Protein AF-A0A178VT87-F1 (afdb_monomer)

Solvent-accessible surface area (backbone atoms only — not comparable to full-atom values): 13996 Å² total; per-residue (Å²): 110,65,73,60,55,55,50,54,49,68,74,34,97,71,54,80,65,74,46,72,31,62,61,65,60,24,58,70,44,30,44,72,73,51,44,78,83,62,68,90,68,46,56,81,73,46,48,61,56,28,54,49,47,45,50,48,19,62,75,73,72,41,52,55,43,63,39,37,59,60,51,66,71,40,84,61,30,71,75,59,27,34,76,51,21,74,50,64,26,72,70,38,48,50,52,56,47,53,56,51,51,52,49,38,65,70,49,95,47,75,77,53,75,25,71,91,72,46,78,74,90,74,71,73,63,70,86,43,93,89,48,75,48,74,65,59,51,55,47,64,70,43,64,83,80,69,61,97,69,83,76,62,82,72,58,61,67,55,64,66,70,73,71,72,77,80,84,80,90,83,84,83,88,81,90,78,90,79,91,83,88,85,89,84,82,90,83,88,88,84,86,90,86,89,89,89,85,83,86,84,83,84,80,83,86,81,88,83,86,79,136

Sequence (211 aa):
MRKIGEHLLSLSDKTRVIFLTPPPMNEKQIEIVFGDAIKGRSNELCRPYAEELLNLCREINVKGIDIWTAIQQQDDWLNSCFTDGIHFTAKASEIVVKEILKVLRGADWKPSLYWKSLPVEFPFDFDAPNSISLHDLELTRNNHFESPHLVSLCEQELTRNEQLEPPHPVSLCDHELTRNEQLEPPHPVSLCDHELTQNEQLEPPQPTARL

Organism: Arabidopsis thaliana (NCBI:txid3702)

Structure (mmCIF, N/CA/C/O backbone):
data_AF-A0A178VT87-F1
#
_entry.id   AF-A0A178VT87-F1
#
loop_
_atom_site.group_PDB
_atom_site.id
_atom_site.type_symbol
_atom_site.label_atom_id
_atom_site.label_alt_id
_atom_site.label_comp_id
_atom_site.label_asym_id
_atom_site.label_entity_id
_atom_site.label_seq_id
_atom_site.pdbx_PDB_ins_code
_atom_site.Cartn_x
_atom_site.Cartn_y
_atom_site.Cartn_z
_atom_site.occupancy
_atom_site.B_iso_or_equiv
_atom_site.auth_seq_id
_atom_site.auth_comp_id
_atom_site.auth_asym_id
_atom_site.auth_atom_id
_atom_site.pdbx_PDB_model_num
ATOM 1 N N . MET A 1 1 ? -11.024 -1.094 -10.216 1.00 95.94 1 MET A N 1
ATOM 2 C CA . MET A 1 1 ? -9.563 -1.245 -10.404 1.00 95.94 1 MET A CA 1
ATOM 3 C C . MET A 1 1 ? -9.159 -1.911 -11.722 1.00 95.94 1 MET A C 1
ATOM 5 O O . MET A 1 1 ? -8.213 -1.421 -12.320 1.00 95.94 1 MET A O 1
ATOM 9 N N . ARG A 1 2 ? -9.878 -2.927 -12.240 1.00 98.00 2 ARG A N 1
ATOM 10 C CA . ARG A 1 2 ? -9.521 -3.628 -13.499 1.00 98.00 2 ARG A CA 1
ATOM 11 C C . ARG A 1 2 ? -9.184 -2.698 -14.670 1.00 98.00 2 ARG A C 1
ATOM 13 O O . ARG A 1 2 ? -8.065 -2.736 -15.159 1.00 98.00 2 ARG A O 1
ATOM 20 N N . LYS A 1 3 ? -10.115 -1.806 -15.035 1.00 98.44 3 LYS A N 1
ATOM 21 C CA . LYS A 1 3 ? -9.931 -0.841 -16.136 1.00 98.44 3 LYS A CA 1
ATOM 22 C C . LYS A 1 3 ? -8.649 -0.009 -15.996 1.00 98.44 3 LYS A C 1
ATOM 24 O O . LYS A 1 3 ? -7.985 0.242 -16.988 1.00 98.44 3 LYS A O 1
ATOM 29 N N . ILE A 1 4 ? -8.300 0.399 -14.772 1.00 98.38 4 ILE A N 1
ATOM 30 C CA . ILE A 1 4 ? -7.078 1.167 -14.491 1.00 98.38 4 ILE A CA 1
ATOM 31 C C . ILE A 1 4 ? -5.847 0.280 -14.703 1.00 98.38 4 ILE A C 1
ATOM 33 O O . ILE A 1 4 ? -4.926 0.681 -15.404 1.00 98.38 4 ILE A O 1
ATOM 37 N N . GLY A 1 5 ? -5.844 -0.931 -14.135 1.00 97.88 5 GLY A N 1
ATOM 38 C CA . GLY A 1 5 ? -4.731 -1.874 -14.273 1.00 97.88 5 GLY A CA 1
ATOM 39 C C . GLY A 1 5 ? -4.460 -2.248 -15.728 1.00 97.88 5 GLY A C 1
ATOM 40 O O . GLY A 1 5 ? -3.337 -2.108 -16.196 1.00 97.88 5 GLY A O 1
ATOM 41 N N . GLU A 1 6 ? -5.497 -2.647 -16.463 1.00 97.62 6 GLU A N 1
ATOM 42 C CA . GLU A 1 6 ? -5.396 -3.006 -17.883 1.00 97.62 6 GLU A CA 1
ATOM 43 C C . GLU A 1 6 ? -4.967 -1.817 -18.746 1.00 97.62 6 GLU A C 1
ATOM 45 O O . GLU A 1 6 ? -4.120 -1.973 -19.624 1.00 97.62 6 GLU A O 1
ATOM 50 N N . HIS A 1 7 ? -5.484 -0.615 -18.468 1.00 98.44 7 HIS A N 1
ATOM 51 C CA . HIS A 1 7 ? -5.051 0.584 -19.176 1.00 98.44 7 HIS A CA 1
ATOM 52 C C . HIS A 1 7 ? -3.558 0.860 -18.960 1.00 98.44 7 HIS A C 1
ATOM 54 O O . HIS A 1 7 ? -2.837 1.023 -19.940 1.00 98.44 7 HIS A O 1
ATOM 60 N N . LEU A 1 8 ? -3.068 0.841 -17.715 1.00 98.12 8 LEU A N 1
ATOM 61 C CA . LEU A 1 8 ? -1.647 1.055 -17.418 1.00 98.12 8 LEU A CA 1
ATOM 62 C C . LEU A 1 8 ? -0.755 -0.001 -18.084 1.00 98.12 8 LEU A C 1
ATOM 64 O O . LEU A 1 8 ? 0.267 0.343 -18.677 1.00 98.12 8 LEU A O 1
ATOM 68 N N . LEU A 1 9 ? -1.159 -1.273 -18.042 1.00 96.06 9 LEU A N 1
ATOM 69 C CA . LEU A 1 9 ? -0.446 -2.359 -18.720 1.00 96.06 9 LEU A CA 1
ATOM 70 C C . LEU A 1 9 ? -0.424 -2.187 -20.246 1.00 96.06 9 LEU A C 1
ATOM 72 O O . LEU A 1 9 ? 0.545 -2.582 -20.886 1.00 96.06 9 LEU A O 1
ATOM 76 N N . SER A 1 10 ? -1.457 -1.574 -20.832 1.00 97.12 10 SER A N 1
ATOM 77 C CA . SER A 1 10 ? -1.522 -1.326 -22.277 1.00 97.12 10 SER A CA 1
ATOM 78 C C . SER A 1 10 ? -0.577 -0.222 -22.765 1.00 97.12 10 SER A C 1
ATOM 80 O O . SER A 1 10 ? -0.304 -0.152 -23.961 1.00 97.12 10 SER A O 1
ATOM 82 N N . LEU A 1 11 ? -0.059 0.627 -21.866 1.00 97.75 11 LEU A N 1
ATOM 83 C CA . LEU A 1 11 ? 0.794 1.759 -22.249 1.00 97.75 11 LEU A CA 1
ATOM 84 C C . LEU A 1 11 ? 2.163 1.315 -22.787 1.00 97.75 11 LEU A C 1
ATOM 86 O O . LEU A 1 11 ? 2.723 1.985 -23.649 1.00 97.75 11 LEU A O 1
ATOM 90 N N . SER A 1 12 ? 2.721 0.215 -22.268 1.00 96.06 12 SER A N 1
ATOM 91 C CA . SER A 1 12 ? 3.987 -0.368 -22.730 1.00 96.06 12 SER A CA 1
ATOM 92 C C . SER A 1 12 ? 4.205 -1.756 -22.123 1.00 96.06 12 SER A C 1
ATOM 94 O O . SER A 1 12 ? 3.880 -2.003 -20.964 1.00 96.06 12 SER A O 1
ATOM 96 N N . ASP A 1 13 ? 4.882 -2.625 -22.874 1.00 92.31 13 ASP A N 1
ATOM 97 C CA . ASP A 1 13 ? 5.434 -3.907 -22.419 1.00 92.31 13 ASP A CA 1
ATOM 98 C C . ASP A 1 13 ? 6.441 -3.782 -21.258 1.00 92.31 13 ASP A C 1
ATOM 100 O O . ASP A 1 13 ? 6.741 -4.771 -20.582 1.00 92.31 13 ASP A O 1
ATOM 104 N N . LYS A 1 14 ? 6.967 -2.578 -20.996 1.00 94.00 14 LYS A N 1
ATOM 105 C CA . LYS A 1 14 ? 7.877 -2.259 -19.885 1.00 94.00 14 LYS A CA 1
ATOM 106 C C . LYS A 1 14 ? 7.180 -1.638 -18.676 1.00 94.00 14 LYS A C 1
ATOM 108 O O . LYS A 1 14 ? 7.796 -1.575 -17.613 1.00 94.00 14 LYS A O 1
ATOM 113 N N . THR A 1 15 ? 5.911 -1.244 -18.788 1.00 95.31 15 THR A N 1
ATOM 114 C CA . THR A 1 15 ? 5.147 -0.745 -17.641 1.00 95.31 15 THR A CA 1
ATOM 115 C C . THR A 1 15 ? 4.960 -1.864 -16.618 1.00 95.31 15 THR A C 1
ATOM 117 O O . THR A 1 15 ? 4.666 -3.012 -16.964 1.00 95.31 15 THR A O 1
ATOM 120 N N . ARG A 1 16 ? 5.165 -1.548 -15.338 1.00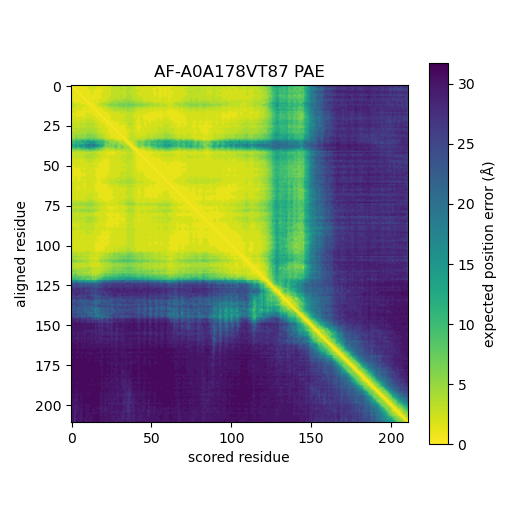 95.88 16 ARG A N 1
ATOM 121 C CA . ARG A 1 16 ? 4.952 -2.464 -14.212 1.00 95.88 16 ARG A CA 1
ATOM 122 C C . ARG A 1 16 ? 3.884 -1.875 -13.310 1.00 95.88 16 ARG A C 1
ATOM 124 O O . ARG A 1 16 ? 3.976 -0.714 -12.928 1.00 95.88 16 ARG A O 1
ATOM 131 N N . VAL A 1 17 ? 2.875 -2.674 -12.984 1.00 97.00 17 VAL A N 1
ATOM 132 C CA . VAL A 1 17 ? 1.777 -2.269 -12.104 1.00 97.00 17 VAL A CA 1
ATOM 133 C C . VAL A 1 17 ? 1.883 -3.050 -10.802 1.00 97.00 17 VAL A C 1
ATOM 135 O O . VAL A 1 17 ? 1.996 -4.279 -10.807 1.00 97.00 17 VAL A O 1
ATOM 138 N N . ILE A 1 18 ? 1.844 -2.314 -9.694 1.00 98.19 18 ILE A N 1
ATOM 139 C CA . ILE A 1 18 ? 1.724 -2.847 -8.341 1.00 98.19 18 ILE A CA 1
ATOM 140 C C . ILE A 1 18 ? 0.479 -2.212 -7.732 1.00 98.19 18 ILE A C 1
ATOM 142 O O . ILE A 1 18 ? 0.362 -0.988 -7.716 1.00 98.19 18 ILE A O 1
ATOM 146 N N . PHE A 1 19 ? -0.441 -3.027 -7.231 1.00 98.62 19 PHE A N 1
ATOM 147 C CA . PHE A 1 19 ? -1.558 -2.539 -6.431 1.00 98.62 19 PHE A CA 1
ATOM 148 C C . PHE A 1 19 ? -1.276 -2.738 -4.948 1.00 98.62 19 PHE A C 1
ATOM 150 O O . PHE A 1 19 ? -0.771 -3.780 -4.538 1.00 98.62 19 PHE A O 1
ATOM 157 N N . LEU A 1 20 ? -1.639 -1.740 -4.150 1.00 98.69 20 LEU A N 1
ATOM 158 C CA . LEU A 1 20 ? -1.629 -1.805 -2.694 1.00 98.69 20 LEU A CA 1
ATOM 159 C C . LEU A 1 20 ? -3.075 -1.959 -2.230 1.00 98.69 20 LEU A C 1
ATOM 161 O O . LEU A 1 20 ? -3.933 -1.185 -2.660 1.00 98.69 20 LEU A O 1
ATOM 165 N N . THR A 1 21 ? -3.361 -2.948 -1.385 1.00 98.62 21 THR A N 1
ATOM 166 C CA . THR A 1 21 ? -4.683 -3.038 -0.751 1.00 98.62 21 THR A CA 1
ATOM 167 C C . THR A 1 21 ? -4.934 -1.814 0.122 1.00 98.62 21 THR A C 1
ATOM 169 O O . THR A 1 21 ? -3.978 -1.255 0.669 1.00 98.62 21 THR A O 1
ATOM 172 N N . PRO A 1 22 ? -6.198 -1.393 0.305 1.00 97.50 22 PRO A N 1
ATOM 173 C CA . PRO A 1 22 ? -6.498 -0.444 1.361 1.00 97.50 22 PRO A CA 1
ATOM 174 C C . PRO A 1 22 ? -6.000 -1.003 2.710 1.00 97.50 22 PRO A C 1
ATOM 176 O O . PRO A 1 22 ? -6.095 -2.214 2.945 1.00 97.50 22 PRO A O 1
ATOM 179 N N . PRO A 1 23 ? -5.419 -0.155 3.569 1.00 97.62 23 PRO A N 1
ATOM 180 C CA . PRO A 1 23 ? -4.945 -0.572 4.881 1.00 97.62 23 PRO A CA 1
ATOM 181 C C . PRO A 1 23 ? -6.106 -0.739 5.873 1.00 97.62 23 PRO A C 1
ATOM 183 O O . PRO A 1 23 ? -7.220 -0.279 5.592 1.00 97.62 23 PRO A O 1
ATOM 186 N N . PRO A 1 24 ? -5.871 -1.361 7.046 1.00 97.56 24 PRO A N 1
ATOM 187 C CA . PRO A 1 24 ? -6.817 -1.248 8.145 1.00 97.56 24 PRO A CA 1
ATOM 188 C C . PRO A 1 24 ? -6.820 0.193 8.677 1.00 97.56 24 PRO A C 1
ATOM 190 O O . PRO A 1 24 ? -5.953 1.001 8.337 1.00 97.56 24 PRO A O 1
ATOM 193 N N . MET A 1 25 ? -7.772 0.504 9.549 1.00 96.50 25 MET A N 1
ATOM 194 C CA . MET A 1 25 ? -7.904 1.819 10.180 1.00 96.50 25 MET A CA 1
ATOM 195 C C . MET A 1 25 ? -8.178 1.704 11.680 1.00 96.50 25 MET A C 1
ATOM 197 O O . MET A 1 25 ? -8.720 0.696 12.141 1.00 96.50 25 MET A O 1
ATOM 201 N N . ASN A 1 26 ? -7.845 2.743 12.446 1.00 96.94 26 ASN A N 1
ATOM 202 C CA . ASN A 1 26 ? -8.247 2.843 13.848 1.00 96.94 26 ASN A CA 1
ATOM 203 C C . ASN A 1 26 ? -9.584 3.591 13.944 1.00 96.94 26 ASN A C 1
ATOM 205 O O . ASN A 1 26 ? -9.630 4.815 14.045 1.00 96.94 26 ASN A O 1
ATOM 209 N N . GLU A 1 27 ? -10.678 2.829 13.914 1.00 95.44 27 GLU A N 1
ATOM 210 C CA . GLU A 1 27 ? -12.056 3.345 13.944 1.00 95.44 27 GLU A CA 1
ATOM 211 C C . GLU A 1 27 ? -12.345 4.203 15.182 1.00 95.44 27 GLU A C 1
ATOM 213 O O . GLU A 1 27 ? -13.011 5.230 15.084 1.00 95.44 27 GLU A O 1
ATOM 218 N N . LYS A 1 28 ? -11.785 3.833 16.340 1.00 94.38 28 LYS A N 1
ATOM 219 C CA . LYS A 1 28 ? -11.965 4.593 17.580 1.00 94.38 28 LYS A CA 1
ATOM 220 C C . LYS A 1 28 ? -11.261 5.947 17.515 1.00 94.38 28 LYS A C 1
ATOM 222 O O . LYS A 1 28 ? -11.810 6.954 17.949 1.00 94.38 28 LYS A O 1
ATOM 227 N N . GLN A 1 29 ? -10.042 5.982 16.982 1.00 95.56 29 GLN A N 1
ATOM 228 C CA . GLN A 1 29 ? -9.310 7.235 16.796 1.00 95.56 29 GLN A CA 1
ATOM 229 C C . GLN A 1 29 ? -9.988 8.119 15.745 1.00 95.56 29 GLN A C 1
ATOM 231 O O . GLN A 1 29 ? -10.091 9.323 15.952 1.00 95.56 29 GLN A O 1
ATOM 236 N N . ILE A 1 30 ? -10.523 7.519 14.679 1.00 94.81 30 ILE A N 1
ATOM 237 C CA . ILE A 1 30 ? -11.352 8.203 13.683 1.00 94.81 30 ILE A CA 1
ATOM 238 C C . ILE A 1 30 ? -12.543 8.903 14.341 1.00 94.81 30 ILE A C 1
ATOM 240 O O . ILE A 1 30 ? -12.764 10.087 14.093 1.00 94.81 30 ILE A O 1
ATOM 244 N N . GLU A 1 31 ? -13.293 8.194 15.186 1.00 93.56 31 GLU A N 1
ATOM 245 C CA . GLU A 1 31 ? -14.442 8.761 15.895 1.00 93.56 31 GLU A CA 1
ATOM 246 C C . GLU A 1 31 ? -14.023 9.937 16.791 1.00 93.56 31 GLU A C 1
ATOM 248 O O . GLU A 1 31 ? -14.690 10.967 16.812 1.00 93.56 31 GLU A O 1
ATOM 253 N N . ILE A 1 32 ? -12.878 9.830 17.469 1.00 93.75 32 ILE A N 1
ATOM 254 C CA . ILE A 1 32 ? -12.348 10.901 18.324 1.00 93.75 32 ILE A CA 1
ATOM 255 C C . ILE A 1 32 ? -11.916 12.127 17.505 1.00 93.75 32 ILE A C 1
ATOM 257 O O . ILE A 1 32 ? -12.191 13.254 17.909 1.00 93.75 32 ILE A O 1
ATOM 261 N N . VAL A 1 33 ? -11.217 11.926 16.384 1.00 94.38 33 VAL A N 1
ATOM 262 C CA . VAL A 1 33 ? -10.609 13.021 15.609 1.00 94.38 33 VAL A CA 1
ATOM 263 C C . VAL A 1 33 ? -11.621 13.703 14.690 1.00 94.38 33 VAL A C 1
ATOM 265 O O . VAL A 1 33 ? -11.594 14.922 14.539 1.00 94.38 33 VAL A O 1
ATOM 268 N N . PHE A 1 34 ? -12.512 12.932 14.071 1.00 92.94 34 PHE A N 1
ATOM 269 C CA . PHE A 1 34 ? -13.394 13.420 13.011 1.00 92.94 34 PHE A CA 1
ATOM 270 C C . PHE A 1 34 ? -14.883 13.356 13.369 1.00 92.94 34 PHE A C 1
ATOM 272 O O . PHE A 1 34 ? -15.701 13.946 12.656 1.00 92.94 34 PHE A O 1
ATOM 279 N N . GLY A 1 35 ? -15.252 12.653 14.444 1.00 89.38 35 GLY A N 1
ATOM 280 C CA . GLY A 1 35 ? -16.639 12.487 14.866 1.00 89.38 35 GLY A CA 1
ATOM 281 C C . GLY A 1 35 ? -17.543 12.010 13.730 1.00 89.38 35 GLY A C 1
ATOM 282 O O . GLY A 1 35 ? -17.222 11.095 12.969 1.00 89.38 35 GLY A O 1
ATOM 283 N N . ASP A 1 36 ? -18.679 12.684 13.585 1.00 86.19 36 ASP A N 1
ATOM 284 C CA . ASP A 1 36 ? -19.723 12.314 12.632 1.00 86.19 36 ASP A CA 1
ATOM 285 C C . ASP A 1 36 ? -19.369 12.585 11.161 1.00 86.19 36 ASP A C 1
ATOM 287 O O . ASP A 1 36 ? -20.012 12.028 10.269 1.00 86.19 36 ASP A O 1
ATOM 291 N N . ALA A 1 37 ? -18.348 13.408 10.890 1.00 81.00 37 ALA A N 1
ATOM 292 C CA . ALA A 1 37 ? -18.031 13.891 9.544 1.00 81.00 37 ALA A CA 1
ATOM 293 C C . ALA A 1 37 ? -17.618 12.775 8.571 1.00 81.00 37 ALA A C 1
ATOM 295 O O . ALA A 1 37 ? -17.759 12.925 7.358 1.00 81.00 37 ALA A O 1
ATOM 296 N N . ILE A 1 38 ? -17.110 11.655 9.093 1.00 80.12 38 ILE A N 1
ATOM 297 C CA . ILE A 1 38 ? -16.651 10.511 8.293 1.00 80.12 38 ILE A CA 1
ATOM 298 C C . ILE A 1 38 ? -17.299 9.190 8.713 1.00 80.12 38 ILE A C 1
ATOM 300 O O . ILE A 1 38 ? -16.716 8.115 8.539 1.00 80.12 38 ILE A O 1
ATOM 304 N N . LYS A 1 39 ? -18.529 9.267 9.235 1.00 77.06 39 LYS A N 1
ATOM 305 C CA . LYS A 1 39 ? -19.357 8.094 9.536 1.00 77.06 39 LYS A CA 1
ATOM 306 C C . LYS A 1 39 ? -19.438 7.138 8.341 1.00 77.06 39 LYS A C 1
ATOM 308 O O . LYS A 1 39 ? -19.550 7.556 7.191 1.00 77.06 39 LYS A O 1
ATOM 313 N N . GLY A 1 40 ? -19.406 5.838 8.634 1.00 81.62 40 GLY A N 1
ATOM 314 C CA . GLY A 1 40 ? -19.536 4.767 7.638 1.00 81.62 40 GLY A CA 1
ATOM 315 C C . GLY A 1 40 ? -18.219 4.152 7.157 1.00 81.62 40 GLY A C 1
ATOM 316 O O . GLY A 1 40 ? -18.248 3.257 6.316 1.00 81.62 40 GLY A O 1
ATOM 317 N N . ARG A 1 41 ? -17.068 4.580 7.688 1.00 85.25 41 ARG A N 1
ATOM 318 C CA . ARG A 1 41 ? -15.794 3.870 7.508 1.00 85.25 41 ARG A CA 1
ATOM 319 C C . ARG A 1 41 ? -15.611 2.840 8.620 1.00 85.25 41 ARG A C 1
ATOM 321 O O . ARG A 1 41 ? -15.597 3.209 9.787 1.00 85.25 41 ARG A O 1
ATOM 328 N N . SER A 1 42 ? -15.458 1.574 8.249 1.00 94.06 42 SER A N 1
ATOM 329 C CA . SER A 1 42 ? -15.097 0.500 9.176 1.00 94.06 42 SER A CA 1
ATOM 330 C C . SER A 1 42 ? -14.184 -0.516 8.501 1.00 94.06 42 SER A C 1
ATOM 332 O O . SER A 1 42 ? -14.177 -0.667 7.274 1.00 94.06 42 SER A O 1
ATOM 334 N N . ASN A 1 43 ? -13.424 -1.243 9.309 1.00 96.75 43 ASN A N 1
ATOM 335 C CA . ASN A 1 43 ? -12.601 -2.357 8.866 1.00 96.75 43 ASN A CA 1
ATOM 336 C C . ASN A 1 43 ? -13.460 -3.482 8.276 1.00 96.75 43 ASN A C 1
ATOM 338 O O . ASN A 1 43 ? -13.069 -4.084 7.279 1.00 96.75 43 ASN A O 1
ATOM 342 N N . GLU A 1 44 ? -14.652 -3.725 8.826 1.00 96.44 44 GLU A N 1
ATOM 343 C CA . GLU A 1 44 ? -15.603 -4.706 8.287 1.00 96.44 44 GLU A CA 1
ATOM 344 C C . GLU A 1 44 ? -15.985 -4.392 6.834 1.00 96.44 44 GLU A C 1
ATOM 346 O O . GLU A 1 44 ? -15.955 -5.277 5.981 1.00 96.44 44 GLU A O 1
ATOM 351 N N . LEU A 1 45 ? -16.277 -3.123 6.531 1.00 95.06 45 LEU A N 1
ATOM 352 C CA . LEU A 1 45 ? -16.632 -2.690 5.179 1.00 95.06 45 LEU A CA 1
ATOM 353 C C . LEU A 1 45 ? -15.415 -2.579 4.253 1.00 95.06 45 LEU A C 1
ATOM 355 O 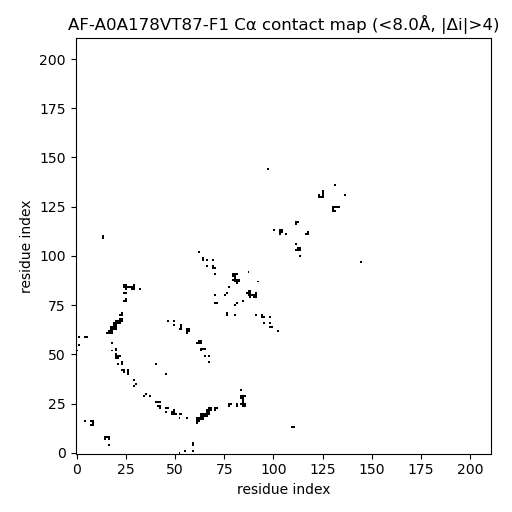O . LEU A 1 45 ? -15.554 -2.755 3.045 1.00 95.06 45 LEU A O 1
ATOM 359 N N . CYS A 1 46 ? -14.230 -2.281 4.794 1.00 94.81 46 CYS A N 1
ATOM 360 C CA . CYS A 1 46 ? -12.995 -2.120 4.024 1.00 94.81 46 CYS A CA 1
ATOM 361 C C . CYS A 1 46 ? -12.379 -3.466 3.608 1.00 94.81 46 CYS A C 1
ATOM 363 O O . CYS A 1 46 ? -11.894 -3.607 2.483 1.00 94.81 46 CYS A O 1
ATOM 365 N N . ARG A 1 47 ? -12.436 -4.477 4.483 1.00 97.31 47 ARG A N 1
ATOM 366 C CA . ARG A 1 47 ? -11.791 -5.782 4.283 1.00 97.31 47 ARG A CA 1
ATOM 367 C C . ARG A 1 47 ? -12.129 -6.449 2.937 1.00 97.31 47 ARG A C 1
ATOM 369 O O . ARG A 1 47 ? -11.186 -6.863 2.260 1.00 97.31 47 ARG A O 1
ATOM 376 N N . PRO A 1 48 ? -13.398 -6.510 2.480 1.00 98.19 48 PRO A N 1
ATOM 377 C CA . PRO A 1 48 ? -13.722 -7.092 1.178 1.00 98.19 48 PRO A CA 1
ATOM 378 C C . PRO A 1 48 ? -13.009 -6.402 0.010 1.00 98.19 48 PRO A C 1
ATOM 380 O O . PRO A 1 48 ? -12.630 -7.062 -0.950 1.00 98.19 48 PRO A O 1
ATOM 383 N N . TYR A 1 49 ? -12.760 -5.090 0.086 1.00 98.06 49 TYR A N 1
ATOM 384 C CA . TYR A 1 49 ? -12.024 -4.375 -0.962 1.00 98.06 49 TYR A CA 1
ATOM 385 C C . TYR A 1 49 ? -10.550 -4.789 -1.016 1.00 98.06 49 TYR A C 1
ATOM 387 O O . TYR A 1 49 ? -9.983 -4.855 -2.107 1.00 98.06 49 TYR A O 1
ATOM 395 N N . ALA A 1 50 ? -9.926 -5.069 0.133 1.00 98.31 50 ALA A N 1
ATOM 396 C CA . ALA A 1 50 ? -8.563 -5.594 0.182 1.00 98.31 50 ALA A CA 1
ATOM 397 C C . ALA A 1 50 ? -8.483 -6.993 -0.443 1.00 98.31 50 ALA A C 1
ATOM 399 O O . ALA A 1 50 ? -7.649 -7.229 -1.320 1.00 98.31 50 ALA A O 1
ATOM 400 N N . GLU A 1 51 ? -9.392 -7.888 -0.054 1.00 98.50 51 GLU A N 1
ATOM 401 C CA . GLU A 1 51 ? -9.457 -9.259 -0.569 1.00 98.50 51 GLU A CA 1
ATOM 402 C C . GLU A 1 51 ? -9.724 -9.281 -2.085 1.00 98.50 51 GLU A C 1
ATOM 404 O O . GLU A 1 51 ? -8.981 -9.912 -2.844 1.00 98.50 51 GLU A O 1
ATOM 409 N N . GLU A 1 52 ? -10.709 -8.509 -2.553 1.00 98.56 52 GLU A N 1
ATOM 410 C CA . GLU A 1 52 ? -11.063 -8.428 -3.972 1.00 98.56 52 GLU A CA 1
ATOM 411 C C . GLU A 1 52 ? -9.975 -7.771 -4.824 1.00 98.56 52 GLU A C 1
ATOM 413 O O . GLU A 1 52 ? -9.757 -8.172 -5.970 1.00 98.56 52 GLU A O 1
ATOM 418 N N . LEU A 1 53 ? -9.232 -6.796 -4.286 1.00 98.81 53 LEU A N 1
ATOM 419 C CA . LEU A 1 53 ? -8.099 -6.230 -5.013 1.00 98.81 53 LEU A CA 1
ATOM 420 C C . LEU A 1 53 ? -7.002 -7.276 -5.233 1.00 98.81 53 LEU A C 1
ATOM 422 O O . LEU A 1 53 ? -6.448 -7.341 -6.331 1.00 98.81 53 LEU A O 1
ATOM 426 N N . LEU A 1 54 ? -6.704 -8.113 -4.235 1.00 98.75 54 LEU A N 1
ATOM 427 C CA . LEU A 1 54 ? -5.734 -9.202 -4.380 1.00 98.75 54 LEU A CA 1
ATOM 428 C C . LEU A 1 54 ? -6.224 -10.269 -5.365 1.00 98.75 54 LEU A C 1
ATOM 430 O O . LEU A 1 54 ? -5.428 -10.753 -6.171 1.00 98.75 54 LEU A O 1
ATOM 434 N N . ASN A 1 55 ? -7.518 -10.608 -5.342 1.00 98.69 55 ASN A N 1
ATOM 435 C CA . ASN A 1 55 ? -8.132 -11.511 -6.321 1.00 98.69 55 ASN A CA 1
ATOM 436 C C . ASN A 1 55 ? -7.956 -10.970 -7.742 1.00 98.69 55 ASN A C 1
ATOM 438 O O . ASN A 1 55 ? -7.362 -11.642 -8.587 1.00 98.69 55 ASN A O 1
ATOM 442 N N . LEU A 1 56 ? -8.332 -9.709 -7.963 1.00 98.62 56 LEU A N 1
ATOM 443 C CA . LEU A 1 56 ? -8.128 -9.030 -9.236 1.00 98.62 56 LEU A CA 1
ATOM 444 C C . LEU A 1 56 ? -6.655 -9.042 -9.664 1.00 98.62 56 LEU A C 1
ATOM 446 O O . LEU A 1 56 ? -6.372 -9.295 -10.832 1.00 98.62 56 LEU A O 1
ATOM 450 N N . CYS A 1 57 ? -5.712 -8.782 -8.749 1.00 98.62 57 CYS A N 1
ATOM 451 C CA . CYS A 1 57 ? -4.284 -8.794 -9.075 1.00 98.62 57 CYS A CA 1
ATOM 452 C C . CYS A 1 57 ? -3.841 -10.137 -9.666 1.00 98.62 57 CYS A C 1
ATOM 454 O O . CYS A 1 57 ? -3.102 -10.154 -10.650 1.00 98.62 57 CYS A O 1
ATOM 456 N N . ARG A 1 58 ? -4.325 -11.253 -9.103 1.00 98.44 58 ARG A N 1
ATOM 457 C CA . ARG A 1 58 ? -4.052 -12.600 -9.626 1.00 98.44 58 ARG A CA 1
ATOM 458 C C . ARG A 1 58 ? -4.676 -12.798 -11.005 1.00 98.44 58 ARG A C 1
ATOM 460 O O . ARG A 1 58 ? -4.011 -13.320 -11.892 1.00 98.44 58 ARG A O 1
ATOM 467 N N . GLU A 1 59 ? -5.913 -12.349 -11.197 1.00 98.38 59 GLU A N 1
ATOM 468 C CA . GLU A 1 59 ? -6.636 -12.495 -12.465 1.00 98.38 59 GLU A CA 1
ATOM 469 C C . GLU A 1 59 ? -5.966 -11.765 -13.632 1.00 98.38 59 GLU A C 1
ATOM 471 O O . GLU A 1 59 ? -5.871 -12.322 -14.722 1.00 98.38 59 GLU A O 1
ATOM 476 N N . ILE A 1 60 ? -5.491 -10.532 -13.420 1.00 97.25 60 ILE A N 1
ATOM 477 C CA . ILE A 1 60 ? -4.821 -9.743 -14.471 1.00 97.25 60 ILE A CA 1
ATOM 478 C C . ILE A 1 60 ? -3.290 -9.872 -14.441 1.00 97.25 60 ILE A C 1
ATOM 480 O O . ILE A 1 60 ? -2.597 -9.117 -15.118 1.00 97.25 60 ILE A O 1
ATOM 484 N N . ASN A 1 61 ? -2.760 -10.822 -13.661 1.00 96.00 61 ASN A N 1
ATOM 485 C CA . ASN A 1 61 ? -1.333 -11.120 -13.526 1.00 96.00 61 ASN A CA 1
ATOM 486 C C . ASN A 1 61 ? -0.455 -9.894 -13.186 1.00 96.00 61 ASN A C 1
ATOM 488 O O . ASN A 1 61 ? 0.592 -9.657 -13.792 1.00 96.00 61 ASN A O 1
ATOM 492 N N . VAL A 1 62 ? -0.876 -9.112 -12.190 1.00 97.12 62 VAL A N 1
ATOM 493 C CA . VAL A 1 62 ? -0.088 -8.008 -11.616 1.00 97.12 62 VAL A CA 1
ATOM 494 C C . VAL A 1 62 ? 0.278 -8.296 -10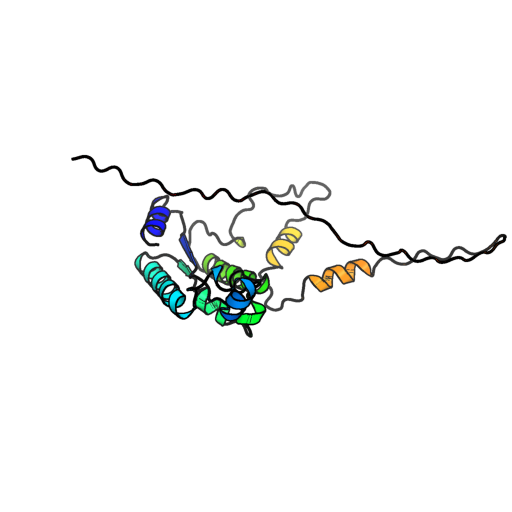.167 1.00 97.12 62 VAL A C 1
ATOM 496 O O . VAL A 1 62 ? -0.314 -9.148 -9.504 1.00 97.12 62 VAL A O 1
ATOM 499 N N . LYS A 1 63 ? 1.281 -7.585 -9.647 1.00 98.00 63 LYS A N 1
ATOM 500 C CA . LYS A 1 63 ? 1.680 -7.731 -8.244 1.00 98.00 63 LYS A CA 1
ATOM 501 C C . LYS A 1 63 ? 0.679 -6.988 -7.355 1.00 98.00 63 LYS A C 1
ATOM 503 O O . LYS A 1 63 ? 0.434 -5.803 -7.560 1.00 98.00 63 LYS A O 1
ATOM 508 N N . GLY A 1 64 ? 0.119 -7.684 -6.372 1.00 98.25 64 GLY A N 1
ATOM 509 C CA . GLY A 1 64 ? -0.678 -7.096 -5.297 1.00 98.25 64 GLY A CA 1
ATOM 510 C C . GLY A 1 64 ? 0.087 -7.174 -3.980 1.00 98.25 64 GLY A C 1
ATOM 511 O O . GLY A 1 64 ? 0.699 -8.203 -3.698 1.00 98.25 64 GLY A O 1
ATOM 512 N N . ILE A 1 65 ? 0.061 -6.099 -3.197 1.00 98.75 65 ILE A N 1
ATOM 513 C CA . ILE A 1 65 ? 0.658 -6.030 -1.863 1.00 98.75 65 ILE A CA 1
ATOM 514 C C . ILE A 1 65 ? -0.461 -5.902 -0.837 1.00 98.75 65 ILE A C 1
ATOM 516 O O . ILE A 1 65 ? -1.241 -4.949 -0.872 1.00 98.75 65 ILE A O 1
ATOM 520 N N . ASP A 1 66 ? -0.506 -6.865 0.078 1.00 98.62 66 ASP A N 1
ATOM 521 C CA . ASP A 1 66 ? -1.473 -6.941 1.168 1.00 98.62 66 ASP A CA 1
ATOM 522 C C . ASP A 1 66 ? -1.048 -6.041 2.342 1.00 98.62 66 ASP A C 1
ATOM 524 O O . ASP A 1 66 ? -0.545 -6.496 3.372 1.00 98.62 66 ASP A O 1
ATOM 528 N N . ILE A 1 67 ? -1.231 -4.731 2.165 1.00 98.62 67 ILE A N 1
ATOM 529 C CA . ILE A 1 67 ? -1.011 -3.735 3.222 1.00 98.62 67 ILE A CA 1
ATOM 530 C C . ILE A 1 67 ? -2.002 -3.940 4.372 1.00 98.62 67 ILE A C 1
ATOM 532 O O . ILE A 1 67 ? -1.671 -3.647 5.521 1.00 98.62 67 ILE A O 1
ATOM 536 N N . TRP A 1 68 ? -3.190 -4.485 4.079 1.00 98.44 68 TRP A N 1
ATOM 537 C CA . TRP A 1 68 ? -4.203 -4.788 5.083 1.00 98.44 68 TRP A CA 1
ATOM 538 C C . TRP A 1 68 ? -3.620 -5.677 6.183 1.00 98.44 68 TRP A C 1
ATOM 540 O O . TRP A 1 68 ? -3.652 -5.333 7.366 1.00 98.44 68 TRP A O 1
ATOM 550 N N . THR A 1 69 ? -3.034 -6.801 5.783 1.00 98.25 69 THR A N 1
ATOM 551 C CA . THR A 1 69 ? -2.418 -7.756 6.703 1.00 98.25 69 THR A CA 1
ATOM 552 C C . THR A 1 69 ? -1.068 -7.259 7.219 1.00 98.25 69 THR A C 1
ATOM 554 O O . THR A 1 69 ? -0.790 -7.402 8.408 1.00 98.25 69 THR A O 1
ATOM 557 N N . ALA A 1 70 ? -0.233 -6.648 6.369 1.00 98.44 70 ALA A N 1
ATOM 558 C CA . ALA A 1 70 ? 1.122 -6.234 6.749 1.00 98.44 70 ALA A CA 1
ATOM 559 C C . ALA A 1 70 ? 1.144 -5.241 7.924 1.00 98.44 70 ALA A C 1
ATOM 561 O O . ALA A 1 70 ? 1.995 -5.348 8.804 1.00 98.44 70 ALA A O 1
ATOM 562 N N . ILE A 1 71 ? 0.191 -4.306 7.979 1.00 98.44 71 ILE A N 1
ATOM 563 C CA . ILE A 1 71 ? 0.075 -3.370 9.107 1.00 98.44 71 ILE A CA 1
ATOM 564 C C . ILE A 1 71 ? -0.342 -4.091 10.392 1.00 98.44 71 ILE A C 1
ATOM 566 O O . ILE A 1 71 ? 0.219 -3.824 11.449 1.00 98.44 71 ILE A O 1
ATOM 570 N N . GLN A 1 72 ? -1.275 -5.042 10.307 1.00 97.75 72 GLN A N 1
ATOM 571 C CA . GLN A 1 72 ? -1.786 -5.773 11.475 1.00 97.75 72 GLN A CA 1
ATOM 572 C C . GLN A 1 72 ? -0.773 -6.744 12.088 1.00 97.75 72 GLN A C 1
ATOM 574 O O . GLN A 1 72 ? -0.965 -7.191 13.215 1.00 97.75 72 GLN A O 1
ATOM 579 N N . GLN A 1 73 ? 0.302 -7.070 11.365 1.00 97.88 73 GLN A N 1
ATOM 580 C CA . GLN A 1 73 ? 1.418 -7.851 11.898 1.00 97.88 73 GLN A CA 1
ATOM 581 C C . GLN A 1 73 ? 2.289 -7.055 12.873 1.00 97.88 73 GLN A C 1
ATOM 583 O O . GLN A 1 73 ? 3.111 -7.661 13.557 1.00 97.88 73 GLN A O 1
ATOM 588 N N . GLN A 1 74 ? 2.148 -5.725 12.936 1.00 97.00 74 GLN A N 1
ATOM 589 C CA . GLN A 1 74 ? 2.817 -4.956 13.973 1.00 97.00 74 GLN A CA 1
ATOM 590 C C . GLN A 1 74 ? 2.109 -5.059 15.317 1.00 97.00 74 GLN A C 1
ATOM 592 O O . GLN A 1 74 ? 0.888 -4.912 15.419 1.00 97.00 74 GLN A O 1
ATOM 597 N N . ASP A 1 75 ? 2.919 -5.205 16.360 1.00 96.25 75 ASP A N 1
ATOM 598 C CA . ASP A 1 75 ? 2.445 -5.099 17.728 1.00 96.25 75 ASP A CA 1
ATOM 599 C C . ASP A 1 75 ? 1.893 -3.693 17.960 1.00 96.25 75 ASP A C 1
ATOM 601 O O . ASP A 1 75 ? 2.501 -2.684 17.577 1.00 96.25 75 ASP A O 1
ATOM 605 N N . ASP A 1 76 ? 0.719 -3.643 18.588 1.00 96.88 76 ASP A N 1
ATOM 606 C CA . ASP A 1 76 ? 0.023 -2.397 18.899 1.00 96.88 76 ASP A CA 1
ATOM 607 C C . ASP A 1 76 ? -0.182 -1.494 17.661 1.00 96.88 76 ASP A C 1
ATOM 609 O O . ASP A 1 76 ? -0.032 -0.269 17.707 1.00 96.88 76 ASP A O 1
ATOM 613 N N . TRP A 1 77 ? -0.490 -2.093 16.503 1.00 97.88 77 TRP A N 1
ATOM 614 C CA . TRP A 1 77 ? -0.666 -1.349 15.249 1.00 97.88 77 TRP A CA 1
ATOM 615 C C . TRP A 1 77 ? -1.762 -0.275 15.344 1.00 97.88 77 TRP A C 1
ATOM 617 O O . TRP A 1 77 ? -1.600 0.808 14.789 1.00 97.88 77 TRP A O 1
ATOM 627 N N . LEU A 1 78 ? -2.841 -0.508 16.101 1.00 97.56 78 LEU A N 1
ATOM 628 C CA . LEU A 1 78 ? -3.916 0.478 16.279 1.00 97.56 78 LEU A CA 1
ATOM 629 C C . LEU A 1 78 ? -3.405 1.802 16.861 1.00 97.56 78 LEU A C 1
ATOM 631 O O . LEU A 1 78 ? -3.830 2.860 16.403 1.00 97.56 78 LEU A O 1
ATOM 635 N N . ASN A 1 79 ? -2.492 1.759 17.833 1.00 96.62 79 ASN A N 1
ATOM 636 C CA . ASN A 1 79 ? -2.000 2.965 18.502 1.00 96.62 79 ASN A CA 1
ATOM 637 C C . ASN A 1 79 ? -0.661 3.462 17.938 1.00 96.62 79 ASN A C 1
ATOM 639 O O . ASN A 1 79 ? -0.335 4.635 18.097 1.00 96.62 79 ASN A O 1
ATOM 643 N N . SER A 1 80 ? 0.116 2.604 17.266 1.00 97.25 80 SER A N 1
ATOM 644 C CA . SER A 1 80 ? 1.448 2.965 16.758 1.00 97.25 80 SER A CA 1
ATOM 645 C C . SER A 1 80 ? 1.504 3.259 15.254 1.00 97.25 80 SER A C 1
ATOM 647 O O . SER A 1 80 ? 2.448 3.913 14.795 1.00 97.25 80 SER A O 1
ATOM 649 N N . CYS A 1 81 ? 0.521 2.807 14.469 1.00 98.44 81 CYS A N 1
ATOM 650 C CA . CYS A 1 81 ? 0.555 2.943 13.012 1.00 98.44 81 CYS A CA 1
ATOM 651 C C . CYS A 1 81 ? -0.199 4.154 12.463 1.00 98.44 81 CYS A C 1
ATOM 653 O O . CYS A 1 81 ? 0.037 4.481 11.303 1.00 98.44 81 CYS A O 1
ATOM 655 N N . PHE A 1 82 ? -1.033 4.846 13.248 1.00 98.31 82 PHE A N 1
ATOM 656 C CA . PHE A 1 82 ? -1.856 5.952 12.740 1.00 98.31 82 PHE A CA 1
ATOM 657 C C . PHE A 1 82 ? -1.671 7.269 13.490 1.00 98.31 82 PHE A C 1
ATOM 659 O O . PHE A 1 82 ? -1.528 7.291 14.710 1.00 98.31 82 PHE A O 1
ATOM 666 N N . THR A 1 83 ? -1.727 8.380 12.756 1.00 97.81 83 THR A N 1
ATOM 667 C CA . THR A 1 83 ? -1.708 9.736 13.328 1.00 97.81 83 THR A CA 1
ATOM 668 C C . THR A 1 83 ? -3.102 10.212 13.732 1.00 97.81 83 THR A C 1
ATOM 670 O O . THR A 1 83 ? -3.253 10.889 14.743 1.00 97.81 83 THR A O 1
ATOM 673 N N . ASP A 1 84 ? -4.123 9.839 12.962 1.00 95.88 84 ASP A N 1
ATOM 674 C CA . ASP A 1 84 ? -5.524 10.257 13.133 1.00 95.88 84 ASP A CA 1
ATOM 675 C C . ASP A 1 84 ? -6.527 9.104 12.934 1.00 95.88 84 ASP A C 1
ATOM 677 O O . ASP A 1 84 ? -7.734 9.304 12.823 1.00 95.88 84 ASP A O 1
ATOM 681 N N . GLY A 1 85 ? -6.013 7.878 12.883 1.00 95.94 85 GLY A N 1
ATOM 682 C CA . GLY A 1 85 ? -6.757 6.654 12.620 1.00 95.94 85 GLY A CA 1
ATOM 683 C C . GLY A 1 85 ? -6.895 6.281 11.144 1.00 95.94 85 GLY A C 1
ATOM 684 O O . GLY A 1 85 ? -7.336 5.168 10.867 1.00 95.94 85 GLY A O 1
ATOM 685 N N . ILE A 1 86 ? -6.473 7.144 10.209 1.00 95.44 86 ILE A N 1
ATOM 686 C CA . ILE A 1 86 ? -6.453 6.872 8.760 1.00 95.44 86 ILE A CA 1
ATOM 687 C C . ILE A 1 86 ? -5.035 6.987 8.203 1.00 95.44 86 ILE A C 1
ATOM 689 O O . ILE A 1 86 ? -4.558 6.077 7.527 1.00 95.44 86 ILE A O 1
ATOM 693 N N . HIS A 1 87 ? -4.364 8.108 8.462 1.00 97.19 87 HIS A N 1
ATOM 694 C CA . HIS A 1 87 ? -3.037 8.384 7.930 1.00 97.19 87 HIS A CA 1
ATOM 695 C C . HIS A 1 87 ? -1.964 7.677 8.746 1.00 97.19 87 HIS A C 1
ATOM 697 O O . HIS A 1 87 ? -2.044 7.577 9.972 1.00 97.19 87 HIS A O 1
ATOM 703 N N . PHE A 1 88 ? -0.944 7.188 8.047 1.00 98.50 88 PHE A N 1
ATOM 704 C CA . PHE A 1 88 ? 0.132 6.429 8.656 1.00 98.50 88 PHE A CA 1
ATOM 705 C C . PHE A 1 88 ? 1.151 7.302 9.382 1.00 98.50 88 PHE A C 1
ATOM 707 O O . PHE A 1 88 ? 1.519 8.383 8.930 1.00 98.50 88 PHE A O 1
ATOM 714 N N . THR A 1 89 ? 1.685 6.765 10.477 1.00 98.50 89 THR A N 1
ATOM 715 C CA . THR A 1 89 ? 2.915 7.271 11.094 1.00 98.50 89 THR A CA 1
ATOM 716 C C . THR A 1 89 ? 4.135 6.959 10.217 1.00 98.50 89 THR A C 1
ATOM 718 O O . THR A 1 89 ? 4.070 6.165 9.271 1.00 98.50 89 THR A O 1
ATOM 721 N N . ALA A 1 90 ? 5.294 7.533 10.560 1.00 97.69 90 ALA A N 1
ATOM 722 C CA . ALA A 1 90 ? 6.566 7.176 9.927 1.00 97.69 90 ALA A CA 1
ATOM 723 C C . ALA A 1 90 ? 6.866 5.668 10.054 1.00 97.69 90 ALA A C 1
ATOM 725 O O . ALA A 1 90 ? 7.233 5.029 9.070 1.00 97.69 90 ALA A O 1
ATOM 726 N N . LYS A 1 91 ? 6.604 5.081 11.233 1.00 96.06 91 LYS A N 1
ATOM 727 C CA . LYS A 1 91 ? 6.760 3.639 11.499 1.00 96.06 91 LYS A CA 1
ATOM 728 C C . LYS A 1 91 ? 5.921 2.791 10.537 1.00 96.06 91 LYS A C 1
ATOM 730 O O . LYS A 1 91 ? 6.425 1.839 9.953 1.00 96.06 91 LYS A O 1
ATOM 735 N N . ALA A 1 92 ? 4.644 3.128 10.355 1.00 97.88 92 ALA A N 1
ATOM 736 C CA . ALA A 1 92 ? 3.773 2.395 9.435 1.00 97.88 92 ALA A CA 1
ATOM 737 C C . ALA A 1 92 ? 4.149 2.608 7.963 1.00 97.88 92 ALA A C 1
ATOM 739 O O . ALA A 1 92 ? 4.130 1.662 7.178 1.00 97.88 92 ALA A O 1
ATOM 740 N N . SER A 1 93 ? 4.565 3.821 7.598 1.00 98.38 93 SER A N 1
ATOM 741 C CA . SER A 1 93 ? 5.063 4.118 6.250 1.00 98.38 93 SER A CA 1
ATOM 742 C C . SER A 1 93 ? 6.301 3.282 5.904 1.00 98.38 93 SER A C 1
ATOM 744 O O . SER A 1 93 ? 6.421 2.791 4.782 1.00 98.38 93 SER A O 1
ATOM 746 N N . GLU A 1 94 ? 7.184 3.034 6.875 1.00 97.12 94 GLU A N 1
ATOM 747 C CA . GLU A 1 94 ? 8.342 2.153 6.703 1.00 97.12 94 GLU A CA 1
ATOM 748 C C . GLU A 1 94 ? 7.934 0.706 6.367 1.00 97.12 94 GLU A C 1
ATOM 750 O O . GLU A 1 94 ? 8.573 0.062 5.535 1.00 97.12 94 GLU A O 1
ATOM 755 N N . ILE A 1 95 ? 6.843 0.198 6.954 1.00 98.06 95 ILE A N 1
ATOM 756 C CA . ILE A 1 95 ? 6.295 -1.133 6.633 1.00 98.06 95 ILE A CA 1
ATOM 757 C C . ILE A 1 95 ? 5.840 -1.176 5.173 1.00 98.06 95 ILE A C 1
ATOM 759 O O . ILE A 1 95 ? 6.220 -2.089 4.442 1.00 98.06 95 ILE A O 1
ATOM 763 N N . VAL A 1 96 ? 5.082 -0.168 4.727 1.00 98.25 96 VAL A N 1
ATOM 764 C CA . VAL A 1 96 ? 4.619 -0.071 3.332 1.00 98.25 96 VAL A CA 1
ATOM 765 C C . VAL A 1 96 ? 5.805 -0.080 2.371 1.00 98.25 96 VAL A C 1
ATOM 767 O O . VAL A 1 96 ? 5.810 -0.839 1.400 1.00 98.25 96 VAL A O 1
ATOM 770 N N . VAL A 1 97 ? 6.838 0.717 2.662 1.00 97.19 97 VAL A N 1
ATOM 771 C CA . VAL A 1 97 ? 8.058 0.742 1.851 1.00 97.19 97 VAL A CA 1
ATOM 772 C C . VAL A 1 97 ? 8.721 -0.634 1.849 1.00 97.19 97 VAL A C 1
ATOM 774 O O . VAL A 1 97 ? 8.973 -1.162 0.771 1.00 97.19 97 VAL A O 1
ATOM 777 N N . LYS A 1 98 ? 8.933 -1.275 3.005 1.00 96.94 98 LYS A N 1
ATOM 778 C CA . LYS A 1 98 ? 9.518 -2.628 3.084 1.00 96.94 98 LYS A CA 1
ATOM 779 C C . LYS A 1 98 ? 8.774 -3.638 2.207 1.00 96.94 98 LYS A C 1
ATOM 781 O O . LYS A 1 98 ? 9.426 -4.394 1.487 1.00 96.94 98 LYS A O 1
ATOM 786 N N . GLU A 1 99 ? 7.443 -3.627 2.209 1.00 98.38 99 GLU A N 1
ATOM 787 C CA . GLU A 1 99 ? 6.646 -4.516 1.355 1.00 98.38 99 GLU A CA 1
ATOM 788 C C . GLU A 1 99 ? 6.809 -4.210 -0.143 1.00 98.38 99 GLU A C 1
ATOM 790 O O . GLU A 1 99 ? 6.983 -5.129 -0.948 1.00 98.38 99 GLU A O 1
ATOM 795 N N . ILE A 1 100 ? 6.849 -2.931 -0.533 1.00 97.88 100 ILE A N 1
ATOM 796 C CA . ILE A 1 100 ? 7.134 -2.533 -1.922 1.00 97.88 100 ILE A CA 1
ATOM 797 C C . ILE A 1 100 ? 8.525 -3.017 -2.341 1.00 97.88 100 ILE A C 1
ATOM 799 O O . ILE A 1 100 ? 8.680 -3.635 -3.396 1.00 97.88 100 ILE A O 1
ATOM 803 N N . LEU A 1 101 ? 9.541 -2.799 -1.505 1.00 96.25 101 LEU A N 1
ATOM 804 C CA . LEU A 1 101 ? 10.920 -3.182 -1.805 1.00 96.25 101 LEU A CA 1
ATOM 805 C C . LEU A 1 101 ? 11.081 -4.706 -1.933 1.00 96.25 101 LEU A C 1
ATOM 807 O O . LEU A 1 101 ? 11.859 -5.152 -2.779 1.00 96.25 101 LEU A O 1
ATOM 811 N N . LYS A 1 102 ? 10.328 -5.511 -1.167 1.00 96.56 102 LYS A N 1
ATOM 812 C CA . LYS A 1 102 ? 10.270 -6.976 -1.343 1.00 96.56 102 LYS A CA 1
ATOM 813 C C . LYS A 1 102 ? 9.783 -7.353 -2.743 1.00 96.56 102 LYS A C 1
ATOM 815 O O . LYS A 1 102 ? 10.404 -8.197 -3.390 1.00 96.56 102 LYS A O 1
ATOM 820 N N . VAL A 1 103 ? 8.723 -6.706 -3.236 1.00 97.50 103 VAL A N 1
ATOM 821 C CA . VAL A 1 103 ? 8.211 -6.936 -4.598 1.00 97.50 103 VAL A CA 1
ATOM 822 C C . VAL A 1 103 ? 9.232 -6.515 -5.650 1.00 97.50 103 VAL A C 1
ATOM 824 O O . VAL A 1 103 ? 9.514 -7.298 -6.553 1.00 97.50 103 VAL A O 1
ATOM 827 N N . LEU A 1 104 ? 9.817 -5.320 -5.522 1.00 96.50 104 LEU A N 1
ATOM 828 C CA . LEU A 1 104 ? 10.802 -4.813 -6.483 1.00 96.50 104 LEU A CA 1
ATOM 829 C C . LEU A 1 104 ? 12.050 -5.700 -6.556 1.00 96.50 104 LEU A C 1
ATOM 831 O O . LEU A 1 104 ? 12.556 -5.945 -7.645 1.00 96.50 104 LEU A O 1
ATOM 835 N N . ARG A 1 105 ? 12.525 -6.206 -5.410 1.00 94.75 105 ARG A N 1
ATOM 836 C CA . ARG A 1 105 ? 13.680 -7.112 -5.332 1.00 94.75 105 ARG A CA 1
ATOM 837 C C . ARG A 1 105 ? 13.383 -8.490 -5.931 1.00 94.75 105 ARG A C 1
ATOM 839 O O . ARG A 1 105 ? 14.257 -9.075 -6.557 1.00 94.75 105 ARG A O 1
ATOM 846 N N . GLY A 1 106 ? 12.187 -9.029 -5.690 1.00 94.12 106 GLY A N 1
ATOM 847 C CA . GLY A 1 106 ? 11.812 -10.387 -6.098 1.00 94.12 106 GLY A CA 1
ATOM 848 C C . GLY A 1 106 ? 11.227 -10.504 -7.508 1.00 94.12 106 GLY A C 1
ATOM 849 O O . GLY A 1 106 ? 11.004 -11.617 -7.983 1.00 94.12 106 GLY A O 1
ATOM 850 N N . ALA A 1 107 ? 10.922 -9.390 -8.173 1.00 94.12 107 ALA A N 1
ATOM 851 C CA . ALA A 1 107 ? 10.347 -9.408 -9.510 1.00 94.12 107 ALA A CA 1
ATOM 852 C C . ALA A 1 107 ? 11.422 -9.590 -10.593 1.00 94.12 107 ALA A C 1
ATOM 854 O O . ALA A 1 107 ? 12.363 -8.806 -10.683 1.00 94.12 107 ALA A O 1
ATOM 855 N N . ASP A 1 108 ? 11.230 -10.568 -11.482 1.00 93.12 108 ASP A N 1
ATOM 856 C CA . ASP A 1 108 ? 12.057 -10.753 -12.685 1.00 93.12 108 ASP A CA 1
ATOM 857 C C . ASP A 1 108 ? 11.615 -9.796 -13.808 1.00 93.12 108 ASP A C 1
ATOM 859 O O . ASP A 1 108 ? 11.125 -10.185 -14.870 1.00 93.12 108 ASP A O 1
ATOM 863 N N . TRP A 1 109 ? 11.682 -8.496 -13.526 1.00 94.25 109 TRP A N 1
ATOM 864 C CA . TRP A 1 109 ? 11.354 -7.447 -14.485 1.00 94.25 109 TRP A CA 1
ATOM 865 C C . TRP A 1 109 ? 12.601 -6.970 -15.220 1.00 94.25 109 TRP A C 1
ATOM 867 O O . TRP A 1 109 ? 13.656 -6.767 -14.623 1.00 94.25 109 TRP A O 1
ATOM 877 N N . LYS A 1 110 ? 12.461 -6.738 -16.531 1.00 91.62 110 LYS A N 1
ATOM 878 C CA . LYS A 1 110 ? 13.495 -6.118 -17.370 1.00 91.62 110 LYS A CA 1
ATOM 879 C C . LYS A 1 110 ? 12.979 -4.792 -17.952 1.00 91.62 110 LYS A C 1
ATOM 881 O O . LYS A 1 110 ? 11.951 -4.825 -18.636 1.00 91.62 110 LYS A O 1
ATOM 886 N N . PRO A 1 111 ? 13.647 -3.647 -17.698 1.00 89.56 111 PRO A N 1
ATOM 887 C CA . PRO A 1 111 ? 14.714 -3.468 -16.703 1.00 89.56 111 PRO A CA 1
ATOM 888 C C . PRO A 1 111 ? 14.206 -3.723 -15.270 1.00 89.56 111 PRO A C 1
ATOM 890 O O . PRO A 1 111 ? 13.003 -3.642 -15.012 1.00 89.56 111 PRO A O 1
ATOM 893 N N . SER A 1 112 ? 15.125 -4.046 -14.355 1.00 92.25 112 SER A N 1
ATOM 894 C CA . SER A 1 112 ? 14.798 -4.163 -12.930 1.00 92.25 112 SER A CA 1
ATOM 895 C C . SER A 1 112 ? 14.430 -2.788 -12.379 1.00 92.25 112 SER A C 1
ATOM 897 O O . SER A 1 112 ? 15.067 -1.798 -12.728 1.00 92.25 112 SER A O 1
ATOM 899 N N . LEU A 1 113 ? 13.419 -2.735 -11.512 1.00 93.31 113 LEU A N 1
ATOM 900 C CA . LEU A 1 113 ? 13.039 -1.526 -10.770 1.00 93.31 113 LEU A CA 1
ATOM 901 C C . LEU A 1 113 ? 13.575 -1.537 -9.330 1.00 93.31 113 LEU A C 1
ATOM 903 O O . LEU A 1 113 ? 13.260 -0.654 -8.536 1.00 93.31 113 LEU A O 1
ATOM 907 N N . TYR A 1 114 ? 14.385 -2.536 -8.972 1.00 93.50 114 TYR A N 1
ATOM 908 C CA . TYR A 1 114 ? 15.096 -2.549 -7.702 1.00 93.50 114 TYR A CA 1
ATOM 909 C C . TYR A 1 114 ? 16.187 -1.476 -7.723 1.00 93.50 114 TYR A C 1
ATOM 911 O O . TYR A 1 114 ? 17.060 -1.501 -8.589 1.00 93.50 114 TYR A O 1
ATOM 919 N N . TRP A 1 115 ? 16.163 -0.541 -6.769 1.00 88.12 115 TRP A N 1
ATOM 920 C CA . TRP A 1 115 ? 17.014 0.656 -6.805 1.00 88.12 115 TRP A CA 1
ATOM 921 C C . TRP A 1 115 ? 18.510 0.337 -6.891 1.00 88.12 115 TRP A C 1
ATOM 923 O O . TRP A 1 115 ? 19.244 1.068 -7.550 1.00 88.12 115 TRP A O 1
ATOM 933 N N . LYS A 1 116 ? 18.987 -0.767 -6.296 1.00 87.00 116 LYS A N 1
ATOM 934 C CA . LYS A 1 116 ? 20.401 -1.169 -6.417 1.00 87.00 116 LYS A CA 1
ATOM 935 C C . LYS A 1 116 ? 20.806 -1.612 -7.824 1.00 87.00 116 LYS A C 1
ATOM 937 O O . LYS A 1 116 ? 21.990 -1.627 -8.127 1.00 87.00 116 LYS A O 1
ATOM 942 N N . SER A 1 117 ? 19.843 -1.975 -8.663 1.00 89.19 117 SER A N 1
ATOM 943 C CA . SER A 1 117 ? 20.061 -2.366 -10.057 1.00 89.19 117 SER A CA 1
ATOM 944 C C . SER A 1 117 ? 19.871 -1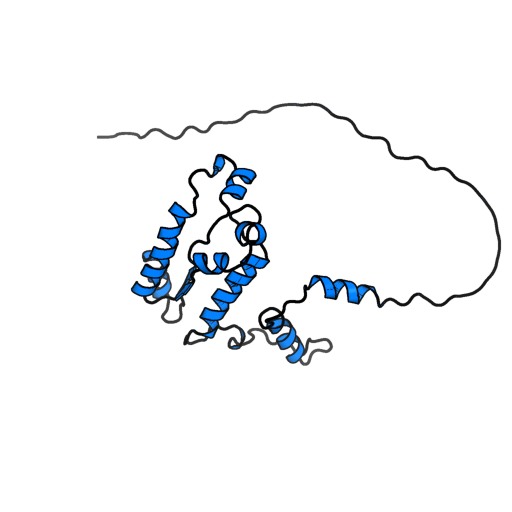.211 -11.042 1.00 89.19 117 SER A C 1
ATOM 946 O O . SER A 1 117 ? 20.176 -1.380 -12.221 1.00 89.19 117 SER A O 1
ATOM 948 N N . LEU A 1 118 ? 19.343 -0.068 -10.592 1.00 88.44 118 LEU A N 1
ATOM 949 C CA . LEU A 1 118 ? 19.160 1.107 -11.438 1.00 88.44 118 LEU A CA 1
ATOM 950 C C . LEU A 1 118 ? 20.491 1.863 -11.587 1.00 88.44 118 LEU A C 1
ATOM 952 O O . LEU A 1 118 ? 21.185 2.056 -10.585 1.00 88.44 118 LEU A O 1
ATOM 956 N N . PRO A 1 119 ? 20.857 2.299 -12.806 1.00 85.12 119 PRO A N 1
ATOM 957 C CA . PRO A 1 119 ? 22.035 3.131 -13.004 1.00 85.12 119 PRO A CA 1
ATOM 958 C C . PRO A 1 119 ? 21.831 4.505 -12.357 1.00 85.12 119 PRO A C 1
ATOM 960 O O . PRO A 1 119 ? 20.717 5.028 -12.316 1.00 85.12 119 PRO A O 1
ATOM 963 N N . VAL A 1 120 ? 22.920 5.107 -11.886 1.00 83.88 120 VAL A N 1
ATOM 964 C CA . VAL A 1 120 ? 22.919 6.514 -11.477 1.00 83.88 120 VAL A CA 1
ATOM 965 C C . VAL A 1 120 ? 22.837 7.368 -12.743 1.00 83.88 120 VAL A C 1
ATOM 967 O O . VAL A 1 120 ? 23.722 7.290 -13.590 1.00 83.88 120 VAL A O 1
ATOM 970 N N . GLU A 1 121 ? 21.763 8.147 -12.889 1.00 80.94 121 GLU A N 1
ATOM 971 C CA . GLU A 1 121 ? 21.519 8.974 -14.083 1.00 80.94 121 GLU A CA 1
ATOM 972 C C . GLU A 1 121 ? 22.518 10.133 -14.200 1.00 80.94 121 GLU A C 1
ATOM 974 O O . GLU A 1 121 ? 23.010 10.427 -15.287 1.00 80.94 121 GLU A O 1
ATOM 979 N N . PHE A 1 122 ? 22.872 10.733 -13.063 1.00 80.31 122 PHE A N 1
ATOM 980 C CA . PHE A 1 122 ? 23.848 11.814 -12.963 1.00 80.31 122 PHE A CA 1
ATOM 981 C C . PHE A 1 122 ? 24.988 11.362 -12.049 1.00 80.31 122 PHE A C 1
ATOM 983 O O . PHE A 1 122 ? 24.870 11.491 -10.827 1.00 80.31 122 PHE A O 1
ATOM 990 N N . PRO A 1 123 ? 26.053 10.744 -12.590 1.00 69.19 123 PRO A N 1
ATOM 991 C CA . PRO A 1 123 ? 27.208 10.391 -11.780 1.00 69.19 123 PRO A CA 1
ATOM 992 C C . PRO A 1 123 ? 27.772 11.670 -11.158 1.00 69.19 123 PRO A C 1
ATOM 994 O O . PRO A 1 123 ? 27.934 12.675 -11.845 1.00 69.19 123 PRO A O 1
ATOM 997 N N . PHE A 1 124 ? 28.028 11.646 -9.851 1.00 67.38 124 PHE A N 1
ATOM 998 C CA . PHE A 1 124 ? 28.743 12.741 -9.206 1.00 67.38 124 PHE A CA 1
ATOM 999 C C . PHE A 1 124 ? 30.132 12.857 -9.842 1.00 67.38 124 PHE A C 1
ATOM 1001 O O . PHE A 1 124 ? 30.761 11.839 -10.130 1.00 67.38 124 PHE A O 1
ATOM 1008 N N . ASP A 1 125 ? 30.607 14.080 -10.074 1.00 64.50 125 ASP A N 1
ATOM 1009 C CA . ASP A 1 125 ? 31.958 14.319 -10.582 1.00 64.50 125 ASP A CA 1
ATOM 1010 C C . ASP A 1 125 ? 32.976 13.914 -9.502 1.00 64.50 125 ASP A C 1
ATOM 1012 O O . ASP A 1 125 ? 33.396 14.734 -8.687 1.00 64.50 125 ASP A O 1
ATOM 1016 N N . PHE A 1 126 ? 33.356 12.633 -9.474 1.00 55.69 126 PHE A N 1
ATOM 1017 C CA . PHE A 1 126 ? 34.292 12.060 -8.493 1.00 55.69 126 PHE A CA 1
ATOM 1018 C C . PHE A 1 126 ? 35.692 12.691 -8.546 1.00 55.69 126 PHE A C 1
ATOM 1020 O O . PHE A 1 126 ? 36.461 12.558 -7.598 1.00 55.69 126 PHE A O 1
ATOM 1027 N N . ASP A 1 127 ? 36.004 13.411 -9.626 1.00 57.00 127 ASP A N 1
ATOM 1028 C CA . ASP A 1 127 ? 37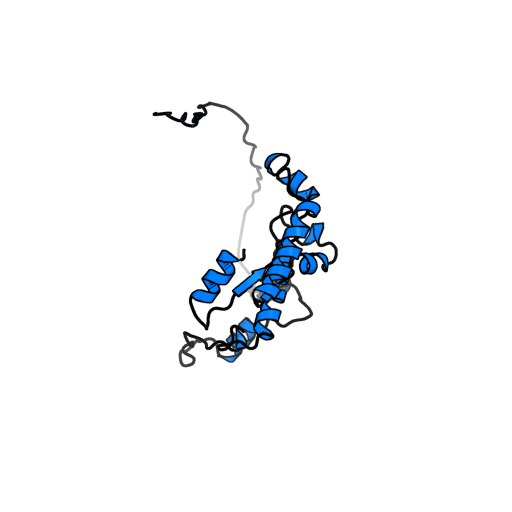.273 14.116 -9.818 1.00 57.00 127 ASP A CA 1
ATOM 1029 C C . ASP A 1 127 ? 37.233 15.580 -9.335 1.00 57.00 127 ASP A C 1
ATOM 1031 O O . ASP A 1 127 ? 38.244 16.286 -9.394 1.00 57.00 127 ASP A O 1
ATOM 1035 N N . ALA A 1 128 ? 36.087 16.065 -8.839 1.00 62.62 128 ALA A N 1
ATOM 1036 C CA . ALA A 1 128 ? 35.995 17.396 -8.252 1.00 62.62 128 ALA A CA 1
ATOM 1037 C C . ALA A 1 128 ? 36.512 17.384 -6.799 1.00 62.62 128 ALA A C 1
ATOM 1039 O O . ALA A 1 128 ? 36.076 16.546 -5.997 1.00 62.62 128 ALA A O 1
ATOM 1040 N N . PRO A 1 129 ? 37.402 18.321 -6.408 1.00 55.50 129 PRO A N 1
ATOM 1041 C CA . PRO A 1 129 ? 37.782 18.479 -5.009 1.00 55.50 129 PRO A CA 1
ATOM 1042 C C . PRO A 1 129 ? 36.528 18.802 -4.178 1.00 55.50 129 PRO A C 1
ATOM 1044 O O . PRO A 1 129 ? 35.785 19.722 -4.513 1.00 55.50 129 PRO A O 1
ATOM 1047 N N . ASN A 1 130 ? 36.312 18.040 -3.098 1.00 59.03 130 ASN A N 1
ATOM 1048 C CA . ASN A 1 130 ? 35.119 18.026 -2.226 1.00 59.03 130 ASN A CA 1
ATOM 1049 C C . ASN A 1 130 ? 33.895 17.232 -2.733 1.00 59.03 130 ASN A C 1
ATOM 1051 O O . ASN A 1 130 ? 32.802 17.404 -2.191 1.00 59.03 130 ASN A O 1
ATOM 1055 N N . SER A 1 131 ? 34.043 16.351 -3.727 1.00 60.31 131 SER A N 1
ATOM 1056 C CA . SER A 1 131 ? 32.974 15.413 -4.099 1.00 60.31 131 SER A CA 1
ATOM 1057 C C . SER A 1 131 ? 32.857 14.240 -3.109 1.00 60.31 131 SER A C 1
ATOM 1059 O O . SER A 1 131 ? 33.844 13.764 -2.546 1.00 60.31 131 SER A O 1
ATOM 1061 N N . ILE A 1 132 ? 31.622 13.785 -2.874 1.00 59.47 132 ILE A N 1
ATOM 1062 C CA . ILE A 1 132 ? 31.314 12.585 -2.080 1.00 59.47 132 ILE A CA 1
ATOM 1063 C C . ILE A 1 132 ? 31.781 11.365 -2.881 1.00 59.47 132 ILE A C 1
ATOM 1065 O O . ILE A 1 132 ? 31.432 11.235 -4.055 1.00 59.47 132 ILE A O 1
ATOM 1069 N N . SER A 1 133 ? 32.557 10.464 -2.272 1.00 63.09 133 SER A N 1
ATOM 1070 C CA . SER A 1 133 ? 33.042 9.276 -2.981 1.00 63.09 133 SER A CA 1
ATOM 1071 C C . SER A 1 133 ? 31.887 8.323 -3.333 1.00 63.09 133 SER A C 1
ATOM 1073 O O . SER A 1 133 ? 30.874 8.268 -2.630 1.00 63.09 133 SER A O 1
ATOM 1075 N N . LEU A 1 134 ? 32.038 7.513 -4.393 1.00 58.50 134 LEU A N 1
ATOM 1076 C CA . LEU A 1 134 ? 31.067 6.459 -4.750 1.00 58.50 134 LEU A CA 1
ATOM 1077 C C . LEU A 1 134 ? 30.717 5.565 -3.554 1.00 58.50 134 LEU A C 1
ATOM 1079 O O . LEU A 1 134 ? 29.571 5.144 -3.400 1.00 58.50 134 LEU A O 1
ATOM 1083 N N . HIS A 1 135 ? 31.704 5.291 -2.700 1.00 59.88 135 HIS A N 1
ATOM 1084 C CA . HIS A 1 135 ? 31.534 4.441 -1.533 1.00 59.88 135 HIS A CA 1
ATOM 1085 C C . HIS A 1 135 ? 30.634 5.100 -0.476 1.00 59.88 135 HIS A C 1
ATOM 1087 O O . HIS A 1 135 ? 29.766 4.429 0.090 1.00 59.88 135 HIS A O 1
ATOM 1093 N N . ASP A 1 136 ? 30.800 6.400 -0.237 1.00 59.56 136 ASP A N 1
ATOM 1094 C CA . ASP A 1 136 ? 30.016 7.155 0.748 1.00 59.56 136 ASP A CA 1
ATOM 1095 C C . ASP A 1 136 ? 28.549 7.310 0.310 1.00 59.56 136 ASP A C 1
ATOM 1097 O O . ASP A 1 136 ? 27.626 7.283 1.133 1.00 59.56 136 ASP A O 1
ATOM 1101 N N . LEU A 1 137 ? 28.306 7.394 -1.002 1.00 60.06 137 LEU A N 1
ATOM 1102 C CA . LEU A 1 137 ? 26.958 7.423 -1.568 1.00 60.06 137 LEU A CA 1
ATOM 1103 C C . LEU A 1 137 ? 26.262 6.053 -1.470 1.00 60.06 137 LEU A C 1
ATOM 1105 O O . LEU A 1 137 ? 25.087 5.964 -1.114 1.00 60.06 137 LEU A O 1
ATOM 1109 N N . GLU A 1 138 ? 26.992 4.967 -1.739 1.00 59.72 138 GLU A N 1
ATOM 1110 C CA . GLU A 1 138 ? 26.484 3.600 -1.576 1.00 59.72 138 GLU A CA 1
ATOM 1111 C C . GLU A 1 138 ? 26.151 3.307 -0.098 1.00 59.72 138 GLU A C 1
ATOM 1113 O O . GLU A 1 138 ? 25.134 2.679 0.194 1.00 59.72 138 GLU A O 1
ATOM 1118 N N . LEU A 1 139 ? 26.956 3.822 0.841 1.00 54.53 139 LEU A N 1
ATOM 1119 C CA . LEU A 1 139 ? 26.710 3.756 2.288 1.00 54.53 139 LEU A CA 1
ATOM 1120 C C . LEU A 1 139 ? 25.432 4.510 2.688 1.00 54.53 139 LEU A C 1
ATOM 1122 O O . LEU A 1 139 ? 24.530 3.927 3.290 1.00 54.53 139 LEU A O 1
ATOM 1126 N N . THR A 1 140 ? 25.314 5.789 2.327 1.00 57.03 140 THR A N 1
ATOM 1127 C CA . THR A 1 140 ? 24.150 6.625 2.688 1.00 57.03 140 THR A CA 1
ATOM 1128 C C . THR A 1 140 ? 22.842 6.113 2.087 1.00 57.03 140 THR A C 1
ATOM 1130 O O . THR A 1 140 ? 21.821 6.080 2.775 1.00 57.03 140 THR A O 1
ATOM 1133 N N . ARG A 1 141 ? 22.866 5.634 0.839 1.00 57.78 141 ARG A N 1
ATOM 1134 C CA . ARG A 1 141 ? 21.687 5.069 0.168 1.00 57.78 141 ARG A CA 1
ATOM 1135 C C . ARG A 1 141 ? 21.204 3.757 0.793 1.00 57.78 141 ARG A C 1
ATOM 1137 O O . ARG A 1 141 ? 20.003 3.489 0.801 1.00 57.78 141 ARG A O 1
ATOM 1144 N N . ASN A 1 142 ? 22.117 2.923 1.291 1.00 56.25 142 ASN A N 1
ATOM 1145 C CA . ASN A 1 142 ? 21.791 1.564 1.731 1.00 56.25 142 ASN A CA 1
ATOM 1146 C C . ASN A 1 142 ? 21.537 1.445 3.244 1.00 56.25 142 ASN A C 1
ATOM 1148 O O . ASN A 1 142 ? 20.799 0.550 3.660 1.00 56.25 142 ASN A O 1
ATOM 1152 N N . ASN A 1 143 ? 22.061 2.362 4.065 1.00 54.97 143 ASN A N 1
ATOM 1153 C CA . ASN A 1 143 ? 21.947 2.280 5.526 1.00 54.97 143 ASN A CA 1
ATOM 1154 C C . ASN A 1 143 ? 20.505 2.383 6.060 1.00 54.97 143 ASN A C 1
ATOM 1156 O O . ASN A 1 143 ? 20.217 1.832 7.119 1.00 54.97 143 ASN A O 1
ATOM 1160 N N . HIS A 1 144 ? 19.576 3.029 5.343 1.00 55.50 144 HIS A N 1
ATOM 1161 C CA . HIS A 1 144 ? 18.198 3.201 5.833 1.00 55.50 144 HIS A CA 1
ATOM 1162 C C . HIS A 1 144 ? 17.292 1.976 5.604 1.00 55.50 144 HIS A C 1
ATOM 1164 O O . HIS A 1 144 ? 16.291 1.814 6.293 1.00 55.50 144 HIS A O 1
ATOM 1170 N N . PHE A 1 145 ? 17.638 1.088 4.663 1.00 50.09 145 PHE A N 1
ATOM 1171 C CA . PHE A 1 145 ? 16.745 0.002 4.229 1.00 50.09 145 PHE A CA 1
ATOM 1172 C C . PHE A 1 145 ? 17.300 -1.412 4.438 1.00 50.09 145 PHE A C 1
ATOM 1174 O O . PHE A 1 145 ? 16.587 -2.382 4.171 1.00 50.09 145 PHE A O 1
ATOM 1181 N N . GLU A 1 146 ? 18.545 -1.557 4.909 1.00 53.41 146 GLU A N 1
ATOM 1182 C CA . GLU A 1 146 ? 19.193 -2.869 5.072 1.00 53.41 146 GLU A CA 1
ATOM 1183 C C . GLU A 1 146 ? 19.428 -3.328 6.518 1.00 53.41 146 GLU A C 1
ATOM 1185 O O . GLU A 1 146 ? 19.876 -4.458 6.700 1.00 53.41 146 GLU A O 1
ATOM 1190 N N . SER A 1 147 ? 19.089 -2.547 7.554 1.00 40.81 147 SER A N 1
ATOM 1191 C CA . SER A 1 147 ? 19.318 -2.987 8.942 1.00 40.81 147 SER A CA 1
ATOM 1192 C C . SER A 1 147 ? 18.108 -3.718 9.560 1.00 40.81 147 SER A C 1
ATOM 1194 O O . SER A 1 147 ? 17.026 -3.132 9.646 1.00 40.81 147 SER A O 1
ATOM 1196 N N . PRO A 1 148 ? 18.262 -4.960 10.075 1.00 41.28 148 PRO A N 1
ATOM 1197 C CA . PRO A 1 148 ? 17.256 -5.633 10.906 1.00 41.28 148 PRO A CA 1
ATOM 1198 C C . PRO A 1 148 ? 17.171 -5.087 12.343 1.00 41.28 148 PRO A C 1
ATOM 1200 O O . PRO A 1 148 ? 16.295 -5.502 13.094 1.00 41.28 148 PRO A O 1
ATOM 1203 N N . HIS A 1 149 ? 18.059 -4.173 12.740 1.00 42.34 149 HIS A N 1
ATOM 1204 C CA . HIS A 1 149 ? 18.044 -3.517 14.047 1.00 42.34 149 HIS A CA 1
ATOM 1205 C C . HIS A 1 149 ? 18.201 -2.008 13.845 1.00 42.34 149 HIS A C 1
ATOM 1207 O O . HIS A 1 149 ? 19.271 -1.518 13.486 1.00 42.34 149 HIS A O 1
ATOM 1213 N N . LEU A 1 150 ? 17.105 -1.276 14.027 1.00 47.69 150 LEU A N 1
ATOM 1214 C CA . LEU A 1 150 ? 17.057 0.177 13.899 1.00 47.69 150 LEU A CA 1
ATOM 1215 C C . LEU A 1 150 ? 17.347 0.802 15.265 1.00 47.69 150 LEU A C 1
ATOM 1217 O O . LEU A 1 150 ? 16.481 0.844 16.137 1.00 47.69 150 LEU A O 1
ATOM 1221 N N . VAL A 1 151 ? 18.579 1.277 15.437 1.00 36.03 151 VAL A N 1
ATOM 1222 C CA . VAL A 1 151 ? 18.874 2.334 16.405 1.00 36.03 151 VAL A CA 1
ATOM 1223 C C . VAL A 1 151 ? 18.390 3.644 15.789 1.00 36.03 151 VAL A C 1
ATOM 1225 O O . VAL A 1 151 ? 18.643 3.934 14.619 1.00 36.03 151 VAL A O 1
ATOM 1228 N N . SER A 1 152 ? 17.620 4.382 16.579 1.00 37.91 152 SER A N 1
ATOM 1229 C CA . SER A 1 152 ? 16.984 5.645 16.232 1.00 37.91 152 SER A CA 1
ATOM 1230 C C . SER A 1 152 ? 17.992 6.657 15.679 1.00 37.91 152 SER A C 1
ATOM 1232 O O . SER A 1 152 ? 18.988 6.971 16.327 1.00 37.91 152 SER A O 1
ATOM 1234 N N . LEU A 1 153 ? 17.678 7.260 14.527 1.00 40.62 153 LEU A N 1
ATOM 1235 C CA . LEU A 1 153 ? 18.374 8.442 13.990 1.00 40.62 153 LEU A CA 1
ATOM 1236 C C . LEU A 1 153 ? 18.364 9.644 14.963 1.00 40.62 153 LEU A C 1
ATOM 1238 O O . LEU A 1 153 ? 19.057 10.626 14.724 1.00 40.62 153 LEU A O 1
ATOM 1242 N N . CYS A 1 154 ? 17.626 9.566 16.077 1.00 36.91 154 CYS A N 1
ATOM 1243 C CA . CYS A 1 154 ? 17.661 10.558 17.148 1.00 36.91 154 CYS A CA 1
ATOM 1244 C C . CYS A 1 154 ? 18.955 10.509 17.987 1.00 36.91 154 CYS A C 1
ATOM 1246 O O . CYS A 1 154 ? 19.303 11.514 18.598 1.00 36.91 154 CYS A O 1
ATOM 1248 N N . GLU A 1 155 ? 19.686 9.388 18.024 1.00 37.09 155 GLU A N 1
ATOM 1249 C CA . GLU A 1 155 ? 20.902 9.271 18.852 1.00 37.09 155 GLU A CA 1
ATOM 1250 C C . GLU A 1 155 ? 22.149 9.870 18.178 1.00 37.09 155 GLU A C 1
ATOM 1252 O O . GLU A 1 155 ? 23.059 10.344 18.858 1.00 37.09 155 GLU A O 1
ATOM 1257 N N . GLN A 1 156 ? 22.183 9.932 16.843 1.00 37.75 156 GLN A N 1
ATOM 1258 C CA . GLN A 1 156 ? 23.347 10.454 16.113 1.00 37.75 156 GLN A CA 1
ATOM 1259 C C . GLN A 1 156 ? 23.481 11.982 16.205 1.00 37.75 156 GLN A C 1
ATOM 1261 O O . GLN A 1 156 ? 24.601 12.489 16.270 1.00 37.75 156 GLN A O 1
ATOM 1266 N N . GLU A 1 157 ? 22.371 12.721 16.294 1.00 37.81 157 GLU A N 1
ATOM 1267 C CA . GLU A 1 157 ? 22.410 14.185 16.447 1.00 37.81 157 GLU A CA 1
ATOM 1268 C C . GLU A 1 157 ? 22.813 14.631 17.868 1.00 37.81 157 GLU A C 1
ATOM 1270 O O . GLU A 1 157 ? 23.319 15.739 18.036 1.00 37.81 157 GLU A O 1
ATOM 1275 N N . LEU A 1 158 ? 22.690 13.769 18.889 1.00 38.09 158 LEU A N 1
ATOM 1276 C CA . LEU A 1 158 ? 23.218 14.060 20.232 1.00 38.09 158 LEU A CA 1
ATOM 1277 C C . LEU A 1 158 ? 24.747 13.932 20.291 1.00 38.09 158 LEU A C 1
ATOM 1279 O O . LEU A 1 158 ? 25.411 14.810 20.837 1.00 38.09 158 LEU A O 1
ATOM 1283 N N . THR A 1 159 ? 25.326 12.911 19.653 1.00 36.00 159 THR A N 1
ATOM 1284 C CA . THR A 1 159 ? 26.789 12.699 19.683 1.00 36.00 159 THR A CA 1
ATOM 1285 C C . THR A 1 159 ? 27.601 13.741 18.906 1.00 36.00 159 THR A C 1
ATOM 1287 O O . THR A 1 159 ? 28.784 13.924 19.187 1.00 36.00 159 THR A O 1
ATOM 1290 N N . ARG A 1 160 ? 26.990 14.467 17.956 1.00 36.59 160 ARG A N 1
ATOM 1291 C CA . ARG A 1 160 ? 27.672 15.553 17.228 1.00 36.59 160 ARG A CA 1
ATOM 1292 C C . ARG A 1 160 ? 27.840 16.814 18.089 1.00 36.59 160 ARG A C 1
ATOM 1294 O O . ARG A 1 160 ? 28.796 17.558 17.884 1.00 36.59 160 ARG A O 1
ATOM 1301 N N . ASN A 1 161 ? 26.965 17.035 19.073 1.00 39.38 161 ASN A N 1
ATOM 1302 C CA . ASN A 1 161 ? 26.987 18.242 19.905 1.00 39.38 161 ASN A CA 1
ATOM 1303 C C . ASN A 1 161 ? 27.861 18.122 21.169 1.00 39.38 161 ASN A C 1
ATOM 1305 O O . ASN A 1 161 ? 28.113 19.136 21.814 1.00 39.38 161 ASN A O 1
ATOM 1309 N N . GLU A 1 162 ? 28.371 16.932 21.504 1.00 43.41 162 GLU A N 1
ATOM 1310 C CA . GLU A 1 162 ? 29.271 16.724 22.656 1.00 43.41 162 GLU A CA 1
ATOM 1311 C C . GLU A 1 162 ? 30.773 16.888 22.334 1.00 43.41 162 GLU A C 1
ATOM 1313 O O . GLU A 1 162 ? 31.596 16.799 23.24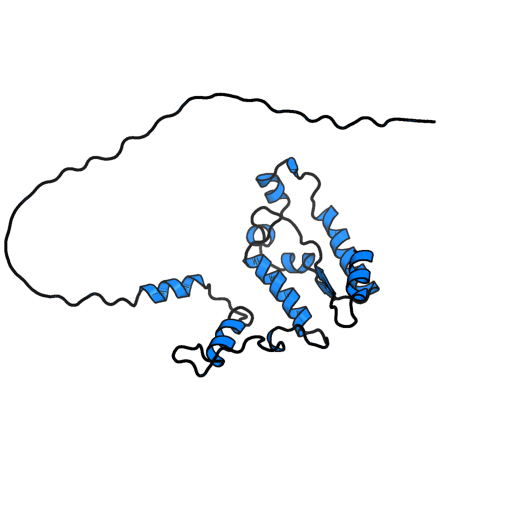0 1.00 43.41 162 GLU A O 1
ATOM 1318 N N . GLN A 1 163 ? 31.165 17.162 21.080 1.00 38.66 163 GLN A N 1
ATOM 1319 C CA . GLN A 1 163 ? 32.585 17.276 20.683 1.00 38.66 163 GLN A CA 1
ATOM 1320 C C . GLN A 1 163 ? 33.134 18.708 20.540 1.00 38.66 163 GLN A C 1
ATOM 1322 O O . GLN A 1 163 ? 34.234 18.897 20.020 1.00 38.66 163 GLN A O 1
ATOM 1327 N N . LEU A 1 164 ? 32.424 19.731 21.018 1.00 40.41 164 LEU A N 1
ATOM 1328 C CA . LEU A 1 164 ? 33.018 21.064 21.159 1.00 40.41 164 LEU A CA 1
ATOM 1329 C C . LEU A 1 164 ? 33.750 21.146 22.505 1.00 40.41 164 LEU A C 1
ATOM 1331 O O . LEU A 1 164 ? 33.129 21.363 23.543 1.00 40.41 164 LEU A O 1
ATOM 1335 N N . GLU A 1 165 ? 35.073 20.959 22.492 1.00 40.66 165 GLU A N 1
ATOM 1336 C CA . GLU A 1 165 ? 35.902 21.218 23.674 1.00 40.66 165 GLU A CA 1
ATOM 1337 C C . GLU A 1 165 ? 35.815 22.700 24.101 1.00 40.66 165 GLU A C 1
ATOM 1339 O O . GLU A 1 165 ? 35.780 23.593 23.245 1.00 40.66 165 GLU A O 1
ATOM 1344 N N . PRO A 1 166 ? 35.792 23.001 25.414 1.00 39.12 166 PRO A N 1
ATOM 1345 C CA . PRO A 1 166 ? 35.767 24.374 25.900 1.00 39.12 166 PRO A CA 1
ATOM 1346 C C . PRO A 1 166 ? 37.113 25.080 25.643 1.00 39.12 166 PRO A C 1
ATOM 1348 O O . PRO A 1 166 ? 38.171 24.458 25.767 1.00 39.12 166 PRO A O 1
ATOM 1351 N N . PRO A 1 167 ? 37.120 26.392 25.341 1.00 38.66 167 PRO A N 1
ATOM 1352 C CA . PRO A 1 167 ? 38.362 27.137 25.178 1.00 38.66 167 PRO A CA 1
ATOM 1353 C C . PRO A 1 167 ? 39.163 27.195 26.490 1.00 38.66 167 PRO A C 1
ATOM 1355 O O . PRO A 1 167 ? 38.615 27.394 27.576 1.00 38.66 167 PRO A O 1
ATOM 1358 N N . HIS A 1 168 ? 40.482 27.028 26.362 1.00 34.41 168 HIS A N 1
ATOM 1359 C CA . HIS A 1 168 ? 41.473 27.077 27.440 1.00 34.41 168 HIS A CA 1
ATOM 1360 C C . HIS A 1 168 ? 41.409 28.369 28.287 1.00 34.41 168 HIS A C 1
ATOM 1362 O O . HIS A 1 168 ? 41.075 29.435 27.764 1.00 34.41 168 HIS A O 1
ATOM 1368 N N . PRO A 1 169 ? 41.796 28.317 29.579 1.00 35.53 169 PRO A N 1
ATOM 1369 C CA . PRO A 1 169 ? 41.713 29.467 30.471 1.00 35.53 169 PRO A CA 1
ATOM 1370 C C . PRO A 1 169 ? 42.855 30.458 30.209 1.00 35.53 169 PRO A C 1
ATOM 1372 O O . PRO A 1 169 ? 44.030 30.107 30.307 1.00 35.53 169 PRO A O 1
ATOM 1375 N N . VAL A 1 170 ? 42.512 31.722 29.945 1.00 34.66 170 VAL A N 1
ATOM 1376 C CA . VAL A 1 170 ? 43.454 32.849 30.025 1.00 34.66 170 VAL A CA 1
ATOM 1377 C C . VAL A 1 170 ? 43.221 33.580 31.348 1.00 34.66 170 VAL A C 1
ATOM 1379 O O . VAL A 1 170 ? 42.091 33.882 31.725 1.00 34.66 170 VAL A O 1
ATOM 1382 N N . SER A 1 171 ? 44.313 33.797 32.076 1.00 30.28 171 SER A N 1
ATOM 1383 C CA . SER A 1 171 ? 44.369 34.228 33.472 1.00 30.28 171 SER A CA 1
ATOM 1384 C C . SER A 1 171 ? 44.586 35.741 33.635 1.00 30.28 171 SER A C 1
ATOM 1386 O O . SER A 1 171 ? 45.557 36.272 33.108 1.00 30.28 171 SER A O 1
ATOM 1388 N N . LEU A 1 172 ? 43.738 36.316 34.499 1.00 27.89 172 LEU A N 1
ATOM 1389 C CA . LEU A 1 172 ? 43.881 37.430 35.462 1.00 27.89 172 LE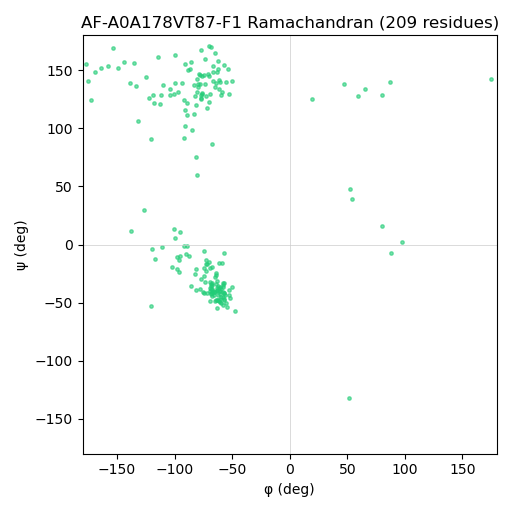U A CA 1
ATOM 1390 C C . LEU A 1 172 ? 44.147 38.900 35.047 1.00 27.89 172 LEU A C 1
ATOM 1392 O O . LEU A 1 172 ? 45.137 39.215 34.395 1.00 27.89 172 LEU A O 1
ATOM 1396 N N . CYS A 1 173 ? 43.337 39.750 35.713 1.00 26.08 173 CYS A N 1
ATOM 1397 C CA . CYS A 1 173 ? 43.510 41.165 36.111 1.00 26.08 173 CYS A CA 1
ATOM 1398 C C . CYS A 1 173 ? 43.259 42.222 35.010 1.00 26.08 173 CYS A C 1
ATOM 1400 O O . CYS A 1 173 ? 43.749 42.079 33.902 1.00 26.08 173 CYS A O 1
ATOM 1402 N N . ASP A 1 174 ? 42.441 43.274 35.185 1.00 28.48 174 ASP A N 1
ATOM 1403 C CA . ASP A 1 174 ? 42.243 44.174 36.338 1.00 28.48 174 ASP A CA 1
ATOM 1404 C C . ASP A 1 174 ? 40.861 44.893 36.348 1.00 28.48 174 ASP A C 1
ATOM 1406 O O . ASP A 1 174 ? 40.311 45.139 35.279 1.00 28.48 174 ASP A O 1
ATOM 1410 N N . HIS A 1 175 ? 40.384 45.261 37.561 1.00 31.33 175 HIS A N 1
ATOM 1411 C CA . HIS A 1 175 ? 39.556 46.435 37.975 1.00 31.33 175 HIS A CA 1
ATOM 1412 C C . HIS A 1 175 ? 38.287 46.835 37.163 1.00 31.33 175 HIS A C 1
ATOM 1414 O O . HIS A 1 175 ? 38.330 46.978 35.955 1.00 31.33 175 HIS A O 1
ATOM 1420 N N . GLU A 1 176 ? 37.119 47.218 37.700 1.00 31.17 176 GLU A N 1
ATOM 1421 C CA . GLU A 1 176 ? 36.527 47.369 39.039 1.00 31.17 176 GLU A CA 1
ATOM 1422 C C . GLU A 1 176 ? 35.042 47.812 38.851 1.00 31.17 176 GLU A C 1
ATOM 1424 O O . GLU A 1 176 ? 34.748 48.454 37.848 1.00 31.17 176 GLU A O 1
ATOM 1429 N N . LEU A 1 177 ? 34.165 47.542 39.844 1.00 27.83 177 LEU A N 1
ATOM 1430 C CA . LEU A 1 177 ? 32.968 48.328 40.275 1.00 27.83 177 LEU A CA 1
ATOM 1431 C C . LEU A 1 177 ? 31.839 48.585 39.224 1.00 27.83 177 LEU A C 1
ATOM 1433 O O . LEU A 1 177 ? 32.065 49.133 38.161 1.00 27.83 177 LEU A O 1
ATOM 1437 N N . THR A 1 178 ? 30.535 48.324 39.414 1.00 28.61 178 THR A N 1
ATOM 1438 C CA . THR A 1 178 ? 29.661 48.339 40.603 1.00 28.61 178 THR A CA 1
ATOM 1439 C C . THR A 1 178 ? 28.249 47.830 40.222 1.00 28.61 178 THR A C 1
ATOM 1441 O O . THR A 1 178 ? 27.740 48.182 39.166 1.00 28.61 178 THR A O 1
ATOM 1444 N N . ARG A 1 179 ? 27.624 47.046 41.116 1.00 30.67 179 ARG A N 1
ATOM 1445 C CA . ARG A 1 179 ? 26.194 47.016 41.537 1.00 30.67 179 ARG A CA 1
ATOM 1446 C C . ARG A 1 179 ? 25.098 47.654 40.641 1.00 30.67 179 ARG A C 1
ATOM 1448 O O . ARG A 1 179 ? 25.084 48.870 40.489 1.00 30.67 179 ARG A O 1
ATOM 1455 N N . ASN A 1 180 ? 24.052 46.894 40.277 1.00 30.38 180 ASN A N 1
ATOM 1456 C CA . ASN A 1 180 ? 22.755 46.859 40.997 1.00 30.38 180 ASN A CA 1
ATOM 1457 C C . ASN A 1 180 ? 21.677 46.005 40.289 1.00 30.38 180 ASN A C 1
ATOM 1459 O O . ASN A 1 180 ? 21.559 46.001 39.068 1.00 30.38 180 ASN A O 1
ATOM 1463 N N . GLU A 1 181 ? 20.886 45.316 41.115 1.00 38.09 181 GLU A N 1
ATOM 1464 C CA . GLU A 1 181 ? 19.667 44.554 40.812 1.00 38.09 181 GLU A CA 1
ATOM 1465 C C . GLU A 1 181 ? 18.523 45.431 40.269 1.00 38.09 181 GLU A C 1
ATOM 1467 O O . GLU A 1 181 ? 18.360 46.555 40.738 1.00 38.09 181 GLU A O 1
ATOM 1472 N N . GLN A 1 182 ? 17.671 44.873 39.394 1.00 29.73 182 GLN A N 1
ATOM 1473 C CA . GLN A 1 182 ? 16.209 44.822 39.593 1.00 29.73 182 GLN A CA 1
ATOM 1474 C C . GLN A 1 182 ? 15.513 43.965 38.515 1.00 29.73 182 GLN A C 1
ATOM 1476 O O . GLN A 1 182 ? 15.671 44.174 37.316 1.00 29.73 182 GLN A O 1
ATOM 1481 N N . LEU A 1 183 ? 14.754 42.975 38.993 1.00 35.66 183 LEU A N 1
ATOM 1482 C CA . LEU A 1 183 ? 13.817 42.120 38.260 1.00 35.66 183 LEU A CA 1
ATOM 1483 C C . LEU A 1 183 ? 12.462 42.832 38.124 1.00 35.66 183 LEU A C 1
ATOM 1485 O O . LEU A 1 183 ? 11.955 43.306 39.137 1.00 35.66 183 LEU A O 1
ATOM 1489 N N 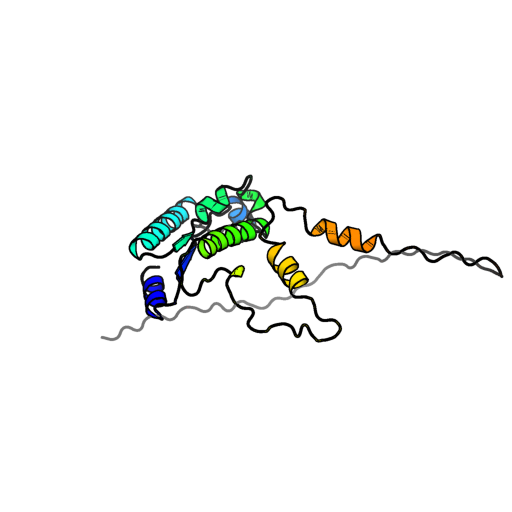. GLU A 1 184 ? 11.823 42.774 36.951 1.00 31.59 184 GLU A N 1
ATOM 1490 C CA . GLU A 1 184 ? 10.354 42.840 36.830 1.00 31.59 184 GLU A CA 1
ATOM 1491 C C . GLU A 1 184 ? 9.833 41.823 35.785 1.00 31.59 184 GLU A C 1
ATOM 1493 O O . GLU A 1 184 ? 10.473 41.641 34.745 1.00 31.59 184 GLU A O 1
ATOM 1498 N N . PRO A 1 185 ? 8.703 41.126 36.041 1.00 35.44 185 PRO A N 1
ATOM 1499 C CA . PRO A 1 185 ? 8.102 40.155 35.119 1.00 35.44 185 PRO A CA 1
ATOM 1500 C C . PRO A 1 185 ? 7.057 40.788 34.168 1.00 35.44 185 PRO A C 1
ATOM 1502 O O . PRO A 1 185 ? 6.428 41.782 34.528 1.00 35.44 185 PRO A O 1
ATOM 1505 N N . PRO A 1 186 ? 6.787 40.203 32.981 1.00 37.06 186 PRO A N 1
ATOM 1506 C CA . PRO A 1 186 ? 5.764 40.724 32.076 1.00 37.06 186 PRO A CA 1
ATOM 1507 C C . PRO A 1 186 ? 4.328 40.323 32.475 1.00 37.06 186 PRO A C 1
ATOM 1509 O O . PRO A 1 186 ? 4.046 39.180 32.836 1.00 37.06 186 PRO A O 1
ATOM 1512 N N . HIS A 1 187 ? 3.424 41.302 32.365 1.00 34.31 187 HIS A N 1
ATOM 1513 C CA . HIS A 1 187 ? 1.975 41.238 32.595 1.00 34.31 187 HIS A CA 1
ATOM 1514 C C . HIS A 1 187 ? 1.186 40.493 31.484 1.00 34.31 187 HIS A C 1
ATOM 1516 O O . HIS A 1 187 ? 1.668 40.396 30.355 1.00 34.31 187 HIS A O 1
ATOM 1522 N N . PRO A 1 188 ? -0.048 40.010 31.767 1.00 36.56 188 PRO A N 1
ATOM 1523 C CA . PRO A 1 188 ? -0.882 39.252 30.825 1.00 36.56 188 PRO A CA 1
ATOM 1524 C C . PRO A 1 188 ? -1.771 40.151 29.942 1.00 36.56 188 PRO A C 1
ATOM 1526 O O . PRO A 1 188 ? -2.233 41.201 30.388 1.00 36.56 188 PRO A O 1
ATOM 1529 N N . VAL A 1 189 ? -2.077 39.713 28.713 1.00 33.44 189 VAL A N 1
ATOM 1530 C CA . VAL A 1 189 ? -3.018 40.399 27.800 1.00 33.44 189 VAL A CA 1
ATOM 1531 C C . VAL A 1 189 ? -4.364 39.662 27.751 1.00 33.44 189 VAL A C 1
ATOM 1533 O O . VAL A 1 189 ? -4.414 38.438 27.652 1.00 33.44 189 VAL A O 1
ATOM 1536 N N . SER A 1 190 ? -5.439 40.450 27.861 1.00 29.39 190 SER A N 1
ATOM 1537 C CA . SER A 1 190 ? -6.854 40.087 28.033 1.00 29.39 190 SER A CA 1
ATOM 1538 C C . SER A 1 190 ? -7.668 40.133 26.723 1.00 29.39 190 SER A C 1
ATOM 1540 O O . SER A 1 190 ? -7.255 40.749 25.746 1.00 29.39 190 SER A O 1
ATOM 1542 N N . LEU A 1 191 ? -8.834 39.479 26.778 1.00 29.28 191 LEU A N 1
ATOM 1543 C CA . LEU A 1 191 ? -9.883 39.184 25.784 1.00 29.28 191 LEU A CA 1
ATOM 1544 C C . LEU A 1 191 ? -10.689 40.368 25.172 1.00 29.28 191 LEU A C 1
ATOM 1546 O O . LEU A 1 191 ? -10.817 41.411 25.811 1.00 29.28 191 LEU A O 1
ATOM 1550 N N . CYS A 1 192 ? -11.384 40.025 24.058 1.00 28.14 192 CYS A N 1
ATOM 1551 C CA . CYS A 1 192 ? -12.626 40.576 23.437 1.00 28.14 192 CYS A CA 1
ATOM 1552 C C . CYS A 1 192 ? -12.478 41.773 22.451 1.00 28.14 192 CYS A C 1
ATOM 1554 O O . CYS A 1 192 ? -11.633 42.627 22.671 1.00 28.14 192 CYS A O 1
ATOM 1556 N N . ASP A 1 193 ? -13.181 41.897 21.303 1.00 29.97 193 ASP A N 1
ATOM 1557 C CA . ASP A 1 193 ? -14.565 41.523 20.919 1.00 29.97 193 ASP A CA 1
ATOM 1558 C C . ASP A 1 193 ? -14.796 41.244 19.398 1.00 29.97 193 ASP A C 1
ATOM 1560 O O . ASP A 1 193 ? -13.955 41.520 18.545 1.00 29.97 193 ASP A O 1
ATOM 1564 N N . HIS A 1 194 ? -15.989 40.692 19.120 1.00 32.44 194 HIS A N 1
ATOM 1565 C CA . HIS A 1 194 ? -16.653 40.244 17.877 1.00 32.44 194 HIS A CA 1
ATOM 1566 C C . HIS A 1 194 ? -16.844 41.260 16.720 1.00 32.44 194 HIS A C 1
ATOM 1568 O O . HIS A 1 194 ? -17.123 42.421 16.982 1.00 32.44 194 HIS A O 1
ATOM 1574 N N . GLU A 1 195 ? -16.936 40.767 15.463 1.00 30.59 195 GLU A N 1
ATOM 1575 C CA . GLU A 1 195 ? -18.124 40.968 14.592 1.00 30.59 195 GLU A CA 1
ATOM 1576 C C . GLU A 1 195 ? -18.195 40.023 13.363 1.00 30.59 195 GLU A C 1
ATOM 1578 O O . GLU A 1 195 ? -17.196 39.505 12.869 1.00 30.59 195 GLU A O 1
ATOM 1583 N N . LEU A 1 196 ? -19.436 39.760 12.936 1.00 30.09 196 LEU A N 1
ATOM 1584 C CA . LEU A 1 196 ? -19.934 38.742 11.998 1.00 30.09 196 LEU A CA 1
ATOM 1585 C C . LEU A 1 196 ? -19.887 39.182 10.522 1.00 30.09 196 LEU A C 1
ATOM 1587 O O . LEU A 1 196 ? -20.177 40.335 10.233 1.00 30.09 196 LEU A O 1
ATOM 1591 N N . THR A 1 197 ? -19.732 38.243 9.576 1.00 32.44 197 THR A N 1
ATOM 1592 C CA . THR A 1 197 ? -20.393 38.304 8.248 1.00 32.44 197 THR A CA 1
ATOM 1593 C C . THR A 1 197 ? -20.694 36.901 7.697 1.00 32.44 197 THR A C 1
ATOM 1595 O O . THR A 1 197 ? -20.092 35.912 8.100 1.00 32.44 197 THR A O 1
ATOM 1598 N N . GLN A 1 198 ? -21.739 36.836 6.871 1.00 35.88 198 GLN A N 1
ATOM 1599 C CA . GLN A 1 198 ? -22.675 35.728 6.656 1.00 35.88 198 GLN A CA 1
ATOM 1600 C C . GLN A 1 198 ? -22.238 34.664 5.629 1.00 35.88 198 GLN A C 1
ATOM 1602 O O . GLN A 1 198 ? -21.468 34.930 4.714 1.00 35.88 198 GLN A O 1
ATOM 1607 N N . ASN A 1 199 ? -22.824 33.469 5.780 1.00 31.58 199 ASN A N 1
ATOM 1608 C CA . ASN A 1 199 ? -22.801 32.340 4.847 1.00 31.58 199 ASN A CA 1
ATOM 1609 C C . ASN A 1 199 ? -23.688 32.607 3.614 1.00 31.58 199 ASN A C 1
ATOM 1611 O O . ASN A 1 199 ? -24.885 32.843 3.776 1.00 31.58 199 ASN A O 1
ATOM 1615 N N . GLU A 1 200 ? -23.156 32.443 2.401 1.00 37.59 200 GLU A N 1
ATOM 1616 C CA . GLU A 1 200 ? -23.966 32.216 1.195 1.00 37.59 200 GLU A CA 1
ATOM 1617 C C . GLU A 1 200 ? -24.163 30.707 0.983 1.00 37.59 200 GLU A C 1
ATOM 1619 O O . GLU A 1 200 ? -23.215 29.950 0.772 1.00 37.59 200 GLU A O 1
ATOM 1624 N N . GLN A 1 201 ? -25.420 30.264 1.066 1.00 33.88 201 GLN A N 1
ATOM 1625 C CA . GLN A 1 201 ? -25.862 28.940 0.637 1.00 33.88 201 GLN A CA 1
ATOM 1626 C C . GLN A 1 201 ? -26.078 28.957 -0.882 1.00 33.88 201 GLN A C 1
ATOM 1628 O O . GLN A 1 201 ? -26.911 29.707 -1.384 1.00 33.88 201 GLN A O 1
ATOM 1633 N N . LEU A 1 202 ? -25.345 28.117 -1.614 1.00 37.50 202 LEU A N 1
ATOM 1634 C CA . LEU A 1 202 ? -25.583 27.852 -3.035 1.00 37.50 202 LEU A CA 1
ATOM 1635 C C . LEU A 1 202 ? -26.575 26.684 -3.166 1.00 37.50 202 LEU A C 1
ATOM 1637 O O . LEU A 1 202 ? -26.241 25.547 -2.831 1.00 37.50 202 LEU A O 1
ATOM 1641 N N . GLU A 1 203 ? -27.792 26.955 -3.645 1.00 44.62 203 GLU A N 1
ATOM 1642 C CA . GLU A 1 203 ? -28.760 25.917 -4.029 1.00 44.62 203 GLU A CA 1
ATOM 1643 C C . GLU A 1 203 ? -28.381 25.251 -5.373 1.00 44.62 203 GLU A C 1
ATOM 1645 O O . GLU A 1 203 ? -27.876 25.924 -6.277 1.00 44.62 203 GLU A O 1
ATOM 1650 N N . PRO A 1 204 ? -28.641 23.940 -5.558 1.00 44.31 204 PRO A N 1
ATOM 1651 C CA . PRO A 1 204 ? -28.402 23.250 -6.824 1.00 44.31 204 PRO A CA 1
ATOM 1652 C C . PRO A 1 204 ? -29.510 23.513 -7.873 1.00 44.31 204 PRO A C 1
ATOM 1654 O O . PRO A 1 204 ? -30.687 23.623 -7.521 1.00 44.31 204 PRO A O 1
ATOM 1657 N N . PRO A 1 205 ? -29.177 23.559 -9.179 1.00 48.88 205 PRO A N 1
ATOM 1658 C CA . PRO A 1 205 ? -30.137 23.868 -10.239 1.00 48.88 205 PRO A CA 1
ATOM 1659 C C . PRO A 1 205 ? -31.127 22.722 -10.526 1.00 48.88 205 PRO A C 1
ATOM 1661 O O . PRO A 1 205 ? -30.758 21.550 -10.610 1.00 48.88 205 PRO A O 1
ATOM 1664 N N . GLN A 1 2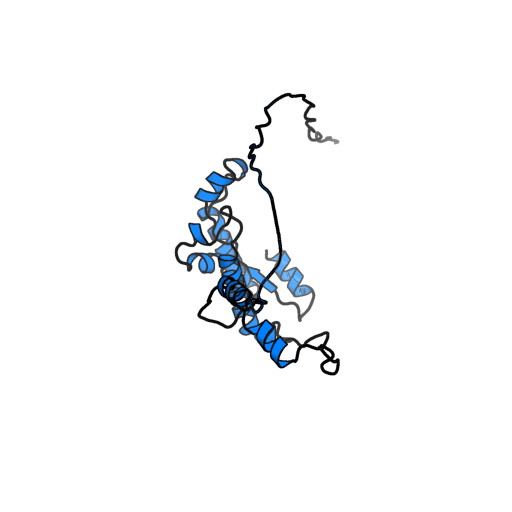06 ? -32.394 23.096 -10.729 1.00 49.88 206 GLN A N 1
ATOM 1665 C CA . GLN A 1 206 ? -33.520 22.225 -11.088 1.00 49.88 206 GLN A CA 1
ATOM 1666 C C . GLN A 1 206 ? -33.428 21.702 -12.542 1.00 49.88 206 GLN A C 1
ATOM 1668 O O . GLN A 1 206 ? -32.987 22.438 -13.431 1.00 49.88 206 GLN A O 1
ATOM 1673 N N . PRO A 1 207 ? -33.896 20.471 -12.833 1.00 52.34 207 PRO A N 1
ATOM 1674 C CA . PRO A 1 207 ? -33.875 19.901 -14.178 1.00 52.34 207 PRO A CA 1
ATOM 1675 C C . PRO A 1 207 ? -34.989 20.478 -15.064 1.00 52.34 207 PRO A C 1
ATOM 1677 O O . PRO A 1 207 ? -36.171 20.452 -14.723 1.00 52.34 207 PRO A O 1
ATOM 1680 N N . THR A 1 208 ? -34.617 20.959 -16.249 1.00 52.59 208 THR A N 1
ATOM 1681 C CA . THR A 1 208 ? -35.558 21.367 -17.298 1.00 52.59 208 THR A CA 1
ATOM 1682 C C . THR A 1 208 ? -35.998 20.147 -18.103 1.00 52.59 208 THR A C 1
ATOM 1684 O O . THR A 1 208 ? -35.217 19.552 -18.840 1.00 52.59 208 THR A O 1
ATOM 1687 N N . ALA A 1 209 ? -37.274 19.786 -17.983 1.00 44.91 209 ALA A N 1
ATOM 1688 C CA . ALA A 1 209 ? -37.937 18.879 -18.908 1.00 44.91 209 ALA A CA 1
ATOM 1689 C C . ALA A 1 209 ? -38.263 19.622 -20.214 1.00 44.91 209 ALA A C 1
ATOM 1691 O O . ALA A 1 209 ? -38.879 20.690 -20.191 1.00 44.91 209 ALA A O 1
ATOM 1692 N N . ARG A 1 210 ? -37.898 19.042 -21.360 1.00 49.69 210 ARG A N 1
ATOM 1693 C CA . ARG A 1 210 ? -38.559 19.316 -22.640 1.00 49.69 210 ARG A CA 1
ATOM 1694 C C . ARG A 1 210 ? -38.849 18.001 -23.358 1.00 49.69 210 ARG A C 1
ATOM 1696 O O . ARG A 1 210 ? -38.032 17.086 -23.332 1.00 49.69 210 ARG A O 1
ATOM 1703 N N . LEU A 1 211 ? -40.069 17.980 -23.888 1.00 51.22 211 LEU A N 1
ATOM 1704 C CA . LEU A 1 211 ? -40.756 16.947 -24.660 1.00 51.22 211 LEU A CA 1
ATOM 1705 C C . LEU A 1 211 ? -40.044 16.622 -25.975 1.00 51.22 211 LEU A C 1
ATOM 1707 O O . LEU A 1 211 ? -39.434 17.558 -26.544 1.00 51.22 211 LEU A O 1
#

Nearest PDB structures (foldseek):
  3mil-assembly1_B  TM=8.983E-01  e=7.018E-06  Saccharomyces cerevisiae
  1yzf-assembly1_A  TM=8.197E-01  e=5.420E-03  Enterococcus faecalis V583
  4rw0-assembly2_B  TM=7.315E-01  e=1.167E-02  Veillonella parvula DSM 2008
  4o8v-assembly1_A  TM=6.196E-01  e=2.358E-02  Pseudomonas putida KT2440
  8a2n-assembly1_A  TM=6.221E-01  e=3.930E-01  Chondromyces crocatus

Radius of gyration: 29.53 Å; Cα contacts (8 Å, |Δi|>4): 146; chains: 1; bounding box: 85×61×66 Å

pLDDT: mean 73.09, std 27.19, range [26.08, 98.81]

Secondary structure (DSSP, 8-state):
-HHHHHHHHHT-TT---EEEPPPP--HHHHHHHHGGGGTT--HHHHHHHHHHHHHHHHHTT-EEE-HHHHHHTSTTHHHHSBSSSSSBPHHHHHHHHHHHHHHHHH---SS--SGGGSPPSS---TTSTTPPPHHHHHHHHHTTTS-SS---TTTHHHHHHT--PPPPPPP-------------PPPP---------PPPP-PPPPP----

Mean predicted aligned error: 16.9 Å

InterPro domains:
  IPR001087 GDSL lipase/esterase [PF00657] (36-100)
  IPR036514 SGNH hydrolase superfamily [G3DSA:3.40.50.1110] (1-133)
  IPR045136 Isoamyl acetate-hydrolyzing esterase Iah1-like [PTHR14209] (1-134)

Foldseek 3Di:
DLVVVVVQCVVDVQRADEAEQQAAWLVVLLCVQPNPNDPPDHPVVRVVRLVVVVVSCVVVVHHYFNNHVQLVPDDPSSPQADPRRRDGDPVSVLSVVLRVLVCQVPDPHVVRPNPVSDDDPDDFPCVDVPTDDPVNVVCVVPVVRPDPDDDDPVVVVVVVVPPDDDDDDDDDDDDDDDDDDDDDDDDDDDDDDDDDDDDDDDDDDDDDDDD